Protein AF-A0A3S0TE93-F1 (afdb_monomer)

Foldseek 3Di:
DDPPDPDPPVDDDLLLVLLLVVLCVLDLLAHQLQVLQVQVVVVVDNGHSVNSVCSSVVVDGADPVRSQSSQVVSVHGSCNSSDDDDPVNVVVVVVLVVLLVVLVVVLVVLLVVQVVLVVVLLVLVLVLVVLVVVCVVPVDPVSVVVSVVSVVVSVVSVVVVVVSVVSSQVSLCSNPVDHPQKDWDFDARPNPRDTDTDIDRPDPVNNRVSHPPPPPDPPDDDDDDDDDDDDD

Radius of gyration: 29.72 Å; Cα contacts (8 Å, |Δi|>4): 175; chains: 1; bounding box: 66×74×99 Å

Mean predicted aligned error: 15.29 Å

Solvent-accessible surface area (backbone atoms only — not comparable to full-atom values): 13742 Å² total; per-residue (Å²): 139,79,86,76,74,83,74,77,79,84,63,76,56,72,40,54,58,28,27,32,53,42,48,48,54,50,35,63,32,69,46,53,55,57,54,50,16,51,58,38,38,77,71,74,38,96,44,43,40,68,53,47,52,33,35,60,69,65,78,36,87,76,51,73,71,55,45,44,52,52,20,51,77,62,73,50,48,52,67,71,30,29,42,86,73,51,73,65,56,55,50,48,55,47,52,51,50,53,51,27,50,54,36,46,53,50,47,52,53,49,49,55,52,49,54,52,51,52,50,53,50,51,53,50,52,55,52,46,57,54,48,52,62,50,38,79,76,61,77,47,71,68,61,53,52,54,46,54,53,50,54,53,51,52,51,54,50,53,57,51,48,56,54,50,54,55,52,48,45,52,35,43,24,64,54,68,73,39,87,73,61,58,40,80,40,82,44,66,42,88,87,80,66,50,75,45,84,42,80,40,70,81,68,69,83,75,77,63,76,34,52,75,77,84,73,77,80,85,86,83,85,92,75,89,86,84,91,81,87,85,93,134

pLDDT: mean 75.67, std 19.94, range [28.41, 97.06]

Sequence (232 aa):
MDVEDAESNDYPPPWEDNFLRRMVELRSAKMSQTELARQLQERGLPFHQQTVQRIESGQRPVRLNEAFTIAEVLGSNLGDMARTITASERALDRAVGDLQHTSGQMAEQGLRWKRAWDGDRRHLRSAIARADNQLEDRHDVGLARDLDQAHKLIKAADELDGLLVSVYQKLAKIVTGQDNSLKSITEYDRETGEAFQSTAVPWTGHSIREYPHLIELTDHKHSDDGAANSDK

Structure (mmCIF, N/CA/C/O backbone):
data_AF-A0A3S0TE93-F1
#
_entry.id   AF-A0A3S0TE93-F1
#
loop_
_atom_site.group_PDB
_atom_site.id
_atom_site.type_symbol
_atom_site.label_atom_id
_atom_site.label_alt_id
_atom_site.label_comp_id
_atom_site.label_asym_id
_atom_site.label_entity_id
_atom_site.label_seq_id
_atom_site.pdbx_PDB_ins_code
_atom_site.Cartn_x
_atom_site.Cartn_y
_atom_site.Cartn_z
_atom_site.occupancy
_atom_site.B_iso_or_equiv
_atom_site.auth_seq_id
_atom_site.auth_comp_id
_atom_site.auth_asym_id
_atom_site.auth_atom_id
_atom_site.pdbx_PDB_model_num
ATOM 1 N N . MET A 1 1 ? -38.997 -13.738 56.922 1.00 39.50 1 MET A N 1
ATOM 2 C CA . MET A 1 1 ? -38.741 -12.465 56.204 1.00 39.50 1 MET A CA 1
ATOM 3 C C . MET A 1 1 ? -37.285 -12.566 55.846 1.00 39.50 1 MET A C 1
ATOM 5 O O . MET A 1 1 ? -36.426 -12.102 56.581 1.00 39.50 1 MET A O 1
ATOM 9 N N . ASP A 1 2 ? -37.055 -13.369 54.820 1.00 40.00 2 ASP A N 1
ATOM 10 C CA . ASP A 1 2 ? -35.760 -13.928 54.482 1.00 40.00 2 ASP A CA 1
ATOM 11 C C . ASP A 1 2 ? -35.284 -13.137 53.280 1.00 40.00 2 ASP A C 1
ATOM 13 O O . ASP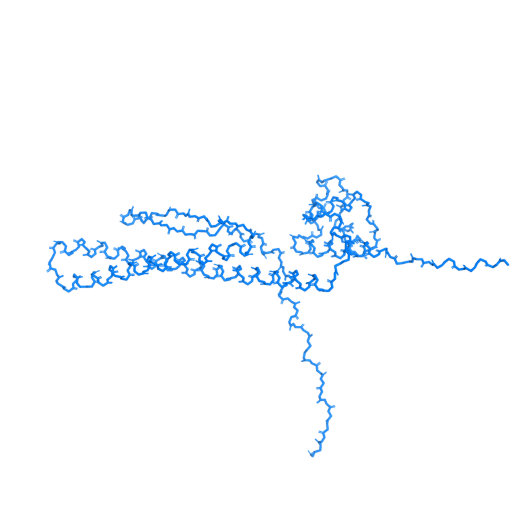 A 1 2 ? -35.899 -13.153 52.215 1.00 40.00 2 ASP A O 1
ATOM 17 N N . VAL A 1 3 ? -34.277 -12.307 53.526 1.00 45.19 3 VAL A N 1
ATOM 18 C CA . VAL A 1 3 ? -33.606 -11.539 52.487 1.00 45.19 3 VAL A CA 1
ATOM 19 C C . VAL A 1 3 ? -32.616 -12.511 51.857 1.00 45.19 3 VAL A C 1
ATOM 21 O O . VAL A 1 3 ? -31.491 -12.640 52.331 1.00 45.19 3 VAL A O 1
ATOM 24 N N . GLU A 1 4 ? -33.098 -13.271 50.874 1.00 47.81 4 GLU A N 1
ATOM 25 C CA . GLU A 1 4 ? -32.278 -14.118 50.009 1.00 47.81 4 GLU A CA 1
ATOM 26 C C . GLU A 1 4 ? -31.274 -13.241 49.249 1.00 47.81 4 GLU A C 1
ATOM 28 O O . GLU A 1 4 ? -31.644 -12.335 48.502 1.00 47.81 4 GLU A O 1
ATOM 33 N N . ASP A 1 5 ? -29.999 -13.497 49.534 1.00 44.38 5 ASP A N 1
ATOM 34 C CA . ASP A 1 5 ? -28.878 -13.534 48.600 1.00 44.38 5 ASP A CA 1
ATOM 35 C C . ASP A 1 5 ? -28.850 -12.440 47.523 1.00 44.38 5 ASP A C 1
ATOM 37 O O . ASP A 1 5 ? -29.246 -12.621 46.372 1.00 44.38 5 ASP A O 1
ATOM 41 N N . ALA A 1 6 ? -28.261 -11.299 47.890 1.00 46.97 6 ALA A N 1
ATOM 42 C CA . ALA A 1 6 ? -27.678 -10.386 46.919 1.00 46.97 6 ALA A CA 1
ATOM 43 C C . ALA A 1 6 ? -26.519 -11.108 46.213 1.00 46.97 6 ALA A C 1
ATOM 45 O O . ALA A 1 6 ? -25.396 -11.137 46.721 1.00 46.97 6 ALA A O 1
ATOM 46 N N . GLU A 1 7 ? -26.811 -11.713 45.0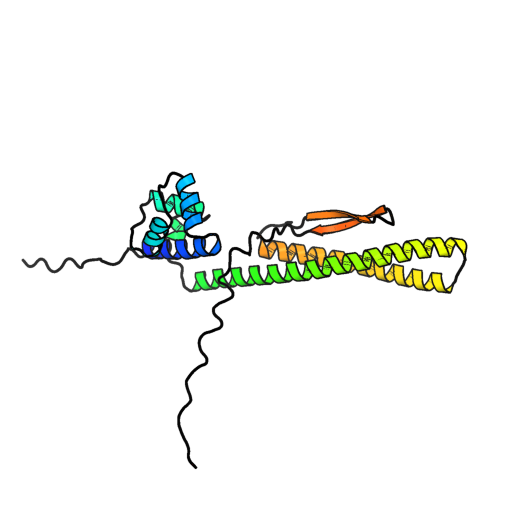60 1.00 45.44 7 GLU A N 1
ATOM 47 C CA . GLU A 1 7 ? -25.815 -12.234 44.128 1.00 45.44 7 GLU A CA 1
ATOM 48 C C . GLU A 1 7 ? -24.711 -11.186 43.937 1.00 45.44 7 GLU A C 1
ATOM 50 O O . GLU A 1 7 ? -24.945 -10.069 43.461 1.00 45.44 7 GLU A O 1
ATOM 55 N N . SER A 1 8 ? -23.490 -11.531 44.349 1.00 47.12 8 SER A N 1
ATOM 56 C CA . SER A 1 8 ? -22.307 -10.733 44.068 1.00 47.12 8 SER A CA 1
ATOM 57 C C . SER A 1 8 ? -22.120 -10.694 42.554 1.00 47.12 8 SER A C 1
ATOM 59 O O . SER A 1 8 ? -21.642 -11.658 41.953 1.00 47.12 8 SER A O 1
ATOM 61 N N . ASN A 1 9 ? -22.513 -9.585 41.929 1.00 47.81 9 ASN A N 1
ATOM 62 C CA . ASN A 1 9 ? -22.224 -9.298 40.530 1.00 47.81 9 ASN A CA 1
ATOM 63 C C . ASN A 1 9 ? -20.725 -8.973 40.382 1.00 47.81 9 ASN A C 1
ATOM 65 O O . ASN A 1 9 ? -20.341 -7.825 40.181 1.00 47.81 9 ASN A O 1
ATOM 69 N N . ASP A 1 10 ? -19.891 -9.998 40.562 1.00 57.72 10 ASP A N 1
ATOM 70 C CA . ASP A 1 10 ? -18.422 -9.952 40.541 1.00 57.72 10 ASP A CA 1
ATOM 71 C C . ASP A 1 10 ? -17.866 -9.996 39.101 1.00 57.72 10 ASP A C 1
ATOM 73 O O . ASP A 1 10 ? -16.663 -10.111 38.881 1.00 57.72 10 ASP A O 1
ATOM 77 N N . TYR A 1 11 ? -18.752 -9.907 38.101 1.00 57.97 11 TYR A N 1
ATOM 78 C CA . TYR A 1 11 ? -18.382 -9.791 36.697 1.00 57.97 11 TYR A CA 1
ATOM 79 C C . TYR A 1 11 ? -18.407 -8.320 36.268 1.00 57.97 11 TYR A C 1
ATOM 81 O O . TYR A 1 11 ? -19.432 -7.648 36.454 1.00 57.97 11 TYR A O 1
ATOM 89 N N . PRO A 1 12 ? -17.314 -7.804 35.675 1.00 62.81 12 PRO A N 1
ATOM 90 C CA . PRO A 1 12 ? -17.330 -6.480 35.078 1.00 62.81 12 PRO A CA 1
ATOM 91 C C . PRO A 1 12 ? -18.455 -6.411 34.033 1.00 62.81 12 PRO A C 1
ATOM 93 O O . PRO A 1 12 ? -18.748 -7.400 33.352 1.00 62.81 12 PRO A O 1
ATOM 96 N N . PRO A 1 13 ? -19.136 -5.262 33.903 1.00 74.81 13 PRO A N 1
ATOM 97 C CA . PRO A 1 13 ? -20.177 -5.099 32.904 1.00 74.81 13 PRO A CA 1
ATOM 98 C C . PRO A 1 13 ? -19.655 -5.472 31.505 1.00 74.81 13 PRO A C 1
ATOM 100 O O . PRO A 1 13 ? -18.521 -5.119 31.179 1.00 74.81 13 PRO A O 1
ATOM 103 N N . PRO A 1 14 ? -20.473 -6.068 30.616 1.00 78.12 14 PRO A N 1
ATOM 104 C CA . PRO A 1 14 ? -20.017 -6.491 29.286 1.00 78.12 14 PRO A CA 1
ATOM 105 C C . PRO A 1 14 ? -19.336 -5.387 28.460 1.00 78.12 14 PRO A C 1
ATOM 107 O O . PRO A 1 14 ? -18.495 -5.668 27.609 1.00 78.12 14 PRO A O 1
ATOM 110 N N . TRP A 1 15 ? -19.688 -4.122 28.706 1.00 85.31 15 TRP A N 1
ATOM 111 C CA . TRP A 1 15 ? -19.078 -2.971 28.044 1.00 85.31 15 TRP A CA 1
ATOM 112 C C . TRP A 1 15 ? -17.634 -2.707 28.493 1.00 85.31 15 TRP A C 1
ATOM 114 O O . TRP A 1 15 ? -16.838 -2.227 27.687 1.00 85.31 15 TRP A O 1
ATOM 124 N N . GLU A 1 16 ? -17.284 -3.023 29.742 1.00 88.31 16 GLU A N 1
ATOM 125 C CA . GLU A 1 16 ? -15.932 -2.849 30.277 1.00 88.31 16 GLU A CA 1
ATOM 126 C C . GLU A 1 16 ? -15.000 -3.904 29.675 1.00 88.31 16 GLU A C 1
ATOM 128 O O . GLU A 1 16 ? -13.962 -3.552 29.123 1.00 88.31 16 GLU A O 1
ATOM 133 N N . ASP A 1 17 ? -15.431 -5.165 29.615 1.00 86.69 17 ASP A N 1
ATOM 134 C CA . ASP A 1 17 ? -14.687 -6.233 28.932 1.00 86.69 17 ASP A CA 1
ATOM 135 C C . ASP A 1 17 ? -14.467 -5.938 27.443 1.00 86.69 17 ASP A C 1
ATOM 137 O O . ASP A 1 17 ? -13.374 -6.145 26.904 1.00 86.69 17 ASP A O 1
ATOM 141 N N . ASN A 1 18 ? -15.495 -5.427 26.759 1.00 88.88 18 ASN A N 1
ATOM 142 C CA . ASN A 1 18 ? -15.368 -4.996 25.368 1.00 88.88 18 ASN A CA 1
ATOM 143 C C . ASN A 1 18 ? -14.341 -3.869 25.229 1.00 88.88 18 ASN A C 1
ATOM 145 O O . ASN A 1 18 ? -13.480 -3.940 24.347 1.00 88.88 18 ASN A O 1
ATOM 149 N N . PHE A 1 19 ? -14.407 -2.875 26.119 1.00 93.62 19 PHE A N 1
ATOM 150 C CA . PHE A 1 19 ? -13.492 -1.742 26.129 1.00 93.62 19 PHE A CA 1
ATOM 151 C C . PHE A 1 19 ? -12.049 -2.196 26.333 1.00 93.62 19 PHE A C 1
ATOM 153 O O . PHE A 1 19 ? -11.181 -1.815 25.550 1.00 93.62 19 PHE A O 1
ATOM 160 N N . LEU A 1 20 ? -11.789 -3.043 27.332 1.00 93.50 20 LEU A N 1
ATOM 161 C CA . LEU A 1 20 ? -10.453 -3.562 27.627 1.00 93.50 20 LEU A CA 1
ATOM 162 C C . LEU A 1 20 ? -9.904 -4.393 26.467 1.00 93.50 20 LEU A C 1
ATOM 164 O O . LEU A 1 20 ? -8.769 -4.186 26.037 1.00 93.50 20 LEU A O 1
ATOM 168 N N . ARG A 1 21 ? -10.727 -5.272 25.886 1.00 89.50 21 ARG A N 1
ATOM 169 C CA . ARG A 1 21 ? -10.336 -6.051 24.707 1.00 89.50 21 ARG A CA 1
ATOM 170 C C . ARG A 1 21 ? -9.988 -5.141 23.527 1.00 89.50 21 ARG A C 1
ATOM 172 O O . ARG A 1 21 ? -8.928 -5.308 22.929 1.00 89.50 21 ARG A O 1
ATOM 179 N N . ARG A 1 22 ? -10.829 -4.146 23.219 1.00 89.00 22 ARG A N 1
ATOM 180 C CA . ARG A 1 22 ? -10.561 -3.178 22.141 1.00 89.00 22 ARG A CA 1
ATOM 181 C C . ARG A 1 22 ? -9.345 -2.305 22.430 1.00 89.00 22 ARG A C 1
ATOM 183 O O . ARG A 1 22 ? -8.599 -1.997 21.506 1.00 89.00 22 ARG A O 1
ATOM 190 N N . MET A 1 23 ? -9.115 -1.938 23.686 1.00 94.25 23 MET A N 1
ATOM 191 C CA . MET A 1 23 ? -7.918 -1.218 24.110 1.00 94.25 23 MET A CA 1
ATOM 192 C C . MET A 1 23 ? -6.660 -2.032 23.797 1.00 94.25 23 MET A C 1
ATOM 194 O O . MET A 1 23 ? -5.750 -1.500 23.165 1.00 94.25 23 MET A O 1
ATOM 198 N N . VAL A 1 24 ? -6.633 -3.321 24.155 1.00 92.12 24 VAL A N 1
ATOM 199 C CA . VAL A 1 24 ? -5.507 -4.220 23.858 1.00 92.12 24 VAL A CA 1
ATOM 200 C C . VAL A 1 24 ? -5.318 -4.394 22.353 1.00 92.12 24 VAL A C 1
ATOM 202 O O . VAL A 1 24 ? -4.195 -4.265 21.868 1.00 92.12 24 VAL A O 1
ATOM 205 N N . GLU A 1 25 ? -6.390 -4.654 21.603 1.00 84.38 25 GLU A N 1
ATOM 206 C CA . GLU A 1 25 ? -6.346 -4.822 20.144 1.00 84.38 25 GLU A CA 1
ATOM 207 C C . GLU A 1 25 ? -5.781 -3.571 19.449 1.00 84.38 25 GLU A C 1
ATOM 209 O O . GLU A 1 25 ? -4.772 -3.647 18.747 1.00 84.38 25 GLU A O 1
ATOM 214 N N . LEU A 1 26 ? -6.376 -2.400 19.695 1.00 85.88 26 LEU A N 1
ATOM 215 C CA . LEU A 1 26 ? -5.97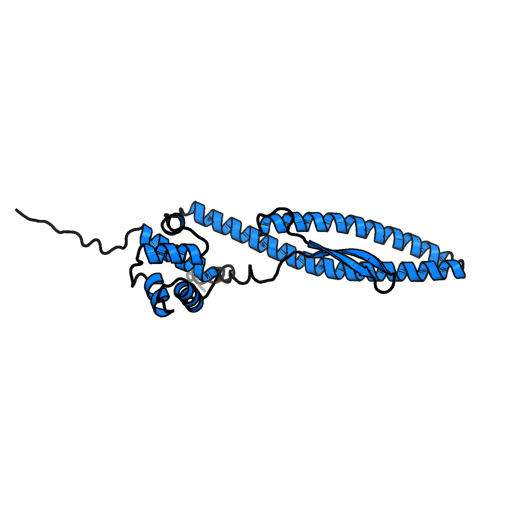0 -1.148 19.054 1.00 85.88 26 LEU A CA 1
ATOM 216 C C . LEU A 1 26 ? -4.577 -0.696 19.495 1.00 85.88 26 LEU A C 1
ATOM 218 O O . LEU A 1 26 ? -3.806 -0.190 18.676 1.00 85.88 26 LEU A O 1
ATOM 222 N N . ARG A 1 27 ? -4.235 -0.878 20.777 1.00 93.81 27 ARG A N 1
ATOM 223 C CA . ARG A 1 27 ? -2.899 -0.550 21.272 1.00 93.81 27 ARG A CA 1
ATOM 224 C C . ARG A 1 27 ? -1.862 -1.489 20.673 1.00 93.81 27 ARG A C 1
ATOM 226 O O . ARG A 1 27 ? -0.869 -1.001 20.162 1.00 93.81 27 ARG A O 1
ATOM 233 N N . SER A 1 28 ? -2.048 -2.806 20.750 1.00 84.94 28 SER A N 1
ATOM 234 C CA . SER A 1 28 ? -1.041 -3.783 20.300 1.00 84.94 28 SER A CA 1
ATOM 235 C C . SER A 1 28 ? -0.744 -3.721 18.806 1.00 84.94 28 SER A C 1
ATOM 237 O O . SER A 1 28 ? 0.362 -4.078 18.407 1.00 84.94 28 SER A O 1
ATOM 239 N N . ALA A 1 29 ? -1.684 -3.218 18.006 1.00 71.69 29 ALA A N 1
ATOM 240 C CA . ALA A 1 29 ? -1.402 -2.770 16.654 1.00 71.69 29 ALA A CA 1
ATOM 241 C C . ALA A 1 29 ? -0.401 -1.595 16.665 1.00 71.69 29 ALA A C 1
ATOM 243 O O . ALA A 1 29 ? 0.729 -1.711 16.205 1.00 71.69 29 ALA A O 1
ATOM 244 N N . LYS A 1 30 ? -0.772 -0.468 17.273 1.00 76.44 30 LYS A N 1
ATOM 245 C CA . LYS A 1 30 ? -0.078 0.810 17.055 1.00 76.44 30 LYS A CA 1
ATOM 246 C C . LYS A 1 30 ? 1.183 1.019 17.896 1.00 76.44 30 LYS A C 1
ATOM 248 O O . LYS A 1 30 ? 2.125 1.663 17.457 1.00 76.44 30 LYS A O 1
ATOM 253 N N . MET A 1 31 ? 1.202 0.558 19.146 1.00 87.19 31 MET A N 1
ATOM 254 C CA . MET A 1 31 ? 2.217 0.979 20.116 1.00 87.19 31 MET A CA 1
ATOM 255 C C . MET A 1 31 ? 2.396 0.032 21.313 1.00 87.19 31 MET A C 1
ATOM 257 O O . MET A 1 31 ? 1.556 -0.806 21.648 1.00 87.19 31 MET A O 1
ATOM 261 N N . SER A 1 32 ? 3.513 0.191 22.025 1.00 92.88 32 SER A N 1
ATOM 262 C CA . SER A 1 32 ? 3.747 -0.507 23.295 1.00 92.88 32 SER A CA 1
ATOM 263 C C . SER A 1 32 ? 2.906 0.089 24.436 1.00 92.88 32 SER A C 1
ATOM 265 O O . SER A 1 32 ? 2.418 1.215 24.350 1.00 92.88 32 SER A O 1
ATOM 267 N N . GLN A 1 33 ? 2.762 -0.642 25.548 1.00 93.12 33 GLN A N 1
ATOM 268 C CA . GLN A 1 33 ? 2.120 -0.114 26.764 1.00 93.12 33 GLN A CA 1
ATOM 269 C C . GLN A 1 33 ? 2.850 1.116 27.323 1.00 93.12 33 GLN A C 1
ATOM 271 O O . GLN A 1 33 ? 2.210 2.043 27.814 1.00 93.12 33 GLN A O 1
ATOM 276 N N . THR A 1 34 ? 4.183 1.137 27.237 1.00 95.00 34 THR A N 1
ATOM 277 C CA . THR A 1 34 ? 5.010 2.265 27.687 1.00 95.00 34 THR A CA 1
ATOM 278 C C . THR A 1 34 ? 4.755 3.507 26.845 1.00 95.00 34 THR A C 1
ATOM 280 O O . THR A 1 34 ? 4.634 4.602 27.387 1.00 95.00 34 THR A O 1
ATOM 283 N N . GLU A 1 35 ? 4.621 3.334 25.532 1.00 92.69 35 GLU A N 1
ATOM 284 C CA . GLU A 1 35 ? 4.343 4.433 24.612 1.00 92.69 35 GLU A CA 1
ATOM 285 C C . GLU A 1 35 ? 2.920 4.977 24.790 1.00 92.69 35 GLU A C 1
ATOM 287 O O . GLU A 1 35 ? 2.736 6.191 24.864 1.00 92.69 35 GLU A O 1
ATOM 292 N N . LEU A 1 36 ? 1.926 4.101 24.989 1.00 95.31 36 LEU A N 1
ATOM 293 C CA . LEU A 1 36 ? 0.573 4.536 25.342 1.00 95.31 36 LEU A CA 1
ATOM 294 C C . LEU A 1 36 ? 0.571 5.328 26.658 1.00 95.31 36 LEU A C 1
ATOM 296 O O . LEU A 1 36 ? -0.017 6.403 26.728 1.00 95.31 36 LEU A O 1
ATOM 300 N N . ALA A 1 37 ? 1.262 4.837 27.691 1.00 97.06 37 ALA A N 1
ATOM 301 C CA . ALA A 1 37 ? 1.380 5.549 28.961 1.00 97.06 37 ALA A CA 1
ATOM 302 C C . ALA A 1 37 ? 2.000 6.945 28.777 1.00 97.06 37 ALA A C 1
ATOM 304 O O . ALA A 1 37 ? 1.482 7.917 29.322 1.00 97.06 37 ALA A O 1
ATOM 305 N N . ARG A 1 38 ? 3.054 7.060 27.958 1.00 95.81 38 ARG A N 1
ATOM 306 C CA . ARG A 1 38 ? 3.701 8.335 27.614 1.00 95.81 38 ARG A CA 1
ATOM 307 C C . ARG A 1 38 ? 2.719 9.310 26.951 1.00 95.81 38 ARG A C 1
ATOM 309 O O . ARG A 1 38 ? 2.598 10.446 27.398 1.00 95.81 38 ARG A O 1
ATOM 316 N N . GLN A 1 39 ? 1.965 8.864 25.947 1.00 95.81 39 GLN A N 1
ATOM 317 C CA . GLN A 1 39 ? 0.979 9.706 25.253 1.00 95.81 39 GLN A CA 1
ATOM 318 C C . GLN A 1 39 ? -0.223 10.092 26.129 1.00 95.81 39 GLN A C 1
ATOM 320 O O . GLN A 1 39 ? -0.832 11.145 25.929 1.00 95.81 39 GLN A O 1
ATOM 325 N N . LEU A 1 40 ? -0.586 9.252 27.101 1.00 96.94 40 LEU A N 1
ATOM 326 C CA . LEU A 1 40 ? -1.624 9.564 28.085 1.00 96.94 40 LEU A CA 1
ATOM 327 C C . LEU A 1 40 ? -1.129 10.589 29.118 1.00 96.94 40 LEU A C 1
ATOM 329 O O . LEU A 1 40 ? -1.889 11.486 29.484 1.00 96.94 40 LEU A O 1
ATOM 333 N N . GLN A 1 41 ? 0.147 10.526 29.520 1.00 96.00 41 GLN A N 1
ATOM 334 C CA . GLN A 1 41 ? 0.782 11.556 30.356 1.00 96.00 41 GLN A CA 1
ATOM 335 C C . GLN A 1 41 ? 0.799 12.923 29.684 1.00 96.00 41 GLN A C 1
ATOM 337 O O . GLN A 1 41 ? 0.457 13.915 30.324 1.00 96.00 41 GLN A O 1
ATOM 342 N N . GLU A 1 42 ? 1.117 12.980 28.390 1.00 95.19 42 GLU A N 1
ATOM 343 C CA . GLU A 1 42 ? 1.064 14.224 27.608 1.00 95.19 42 GLU A CA 1
ATOM 344 C C . GLU A 1 42 ? -0.341 14.845 27.579 1.00 95.19 42 GLU A C 1
ATOM 346 O O . GLU A 1 42 ? -0.479 16.060 27.454 1.00 95.19 42 GLU A O 1
ATOM 351 N N . ARG A 1 43 ? -1.386 14.027 27.757 1.00 94.25 43 ARG A N 1
ATOM 352 C CA . ARG A 1 43 ? -2.789 14.458 27.864 1.00 94.25 43 ARG A CA 1
ATOM 353 C C . ARG A 1 43 ? -3.270 14.647 29.309 1.00 94.25 43 ARG A C 1
ATOM 355 O O . ARG A 1 43 ? -4.466 14.795 29.546 1.00 94.25 43 ARG A O 1
ATOM 362 N N . GLY A 1 44 ? -2.356 14.664 30.279 1.00 95.31 44 GLY A N 1
ATOM 363 C CA . GLY A 1 44 ? -2.651 14.966 31.681 1.00 95.31 44 GLY A CA 1
ATOM 364 C C . GLY A 1 44 ? -3.101 13.775 32.531 1.00 95.31 44 GLY A C 1
ATOM 365 O O . GLY A 1 44 ? -3.504 13.976 33.677 1.00 95.31 44 GLY A O 1
ATOM 366 N N . LEU A 1 45 ? -3.022 12.539 32.024 1.00 95.19 45 LEU A N 1
ATOM 367 C CA . LEU A 1 45 ? -3.286 11.338 32.819 1.00 95.19 45 LEU A CA 1
ATOM 368 C C . LEU A 1 45 ? -1.978 10.794 33.412 1.00 95.19 45 LEU A C 1
ATOM 370 O O . LEU A 1 45 ? -1.079 10.445 32.651 1.00 95.19 45 LEU A O 1
ATOM 374 N N . PRO A 1 46 ? -1.842 10.643 34.744 1.00 94.94 46 PRO A N 1
ATOM 375 C CA . PRO A 1 46 ? -0.605 10.191 35.392 1.00 94.94 46 PRO A CA 1
ATOM 376 C C . PRO A 1 46 ? -0.414 8.668 35.254 1.00 94.94 46 PRO A C 1
ATOM 378 O O . PRO A 1 46 ? -0.327 7.928 36.233 1.00 94.94 46 PRO A O 1
ATOM 381 N N . PHE A 1 47 ? -0.437 8.167 34.023 1.00 96.25 47 PHE A N 1
ATOM 382 C CA . PHE A 1 47 ? -0.354 6.748 33.717 1.00 96.25 47 PHE A CA 1
ATOM 383 C C . PHE A 1 47 ? 1.097 6.339 33.546 1.00 96.25 47 PHE A C 1
ATOM 385 O O . PHE A 1 47 ? 1.846 6.958 32.803 1.00 96.25 47 PHE A O 1
ATOM 392 N N . HIS A 1 48 ? 1.486 5.246 34.187 1.00 96.38 48 HIS A N 1
ATOM 393 C CA . HIS A 1 48 ? 2.733 4.553 33.891 1.00 96.38 48 HIS A CA 1
ATOM 394 C C . HIS A 1 48 ? 2.416 3.251 33.152 1.00 96.38 48 HIS A C 1
ATOM 396 O O . HIS A 1 48 ? 1.264 2.813 33.127 1.00 96.38 48 HIS A O 1
ATOM 402 N N . GLN A 1 49 ? 3.433 2.601 32.582 1.00 96.94 49 GLN A N 1
ATOM 403 C CA . GLN A 1 49 ? 3.270 1.313 31.898 1.00 96.94 49 GLN A CA 1
ATOM 404 C C . GLN A 1 49 ? 2.490 0.297 32.758 1.00 96.94 49 GLN A C 1
ATOM 406 O O . GLN A 1 49 ? 1.567 -0.345 32.266 1.00 96.94 49 GLN A O 1
ATOM 411 N N . GLN A 1 50 ? 2.794 0.206 34.059 1.00 97.00 50 GLN A N 1
ATOM 412 C CA . GLN A 1 50 ? 2.087 -0.681 34.993 1.00 97.00 50 GLN A CA 1
ATOM 413 C C . GLN A 1 50 ? 0.602 -0.321 35.160 1.00 97.00 50 GLN A C 1
ATOM 415 O O . GLN A 1 50 ? -0.228 -1.209 35.339 1.00 97.00 50 GLN A O 1
ATOM 420 N N . THR A 1 51 ? 0.240 0.964 35.083 1.00 97.06 51 THR A N 1
ATOM 421 C CA . THR A 1 51 ? -1.164 1.402 35.125 1.00 97.06 51 THR A CA 1
ATOM 422 C C . THR A 1 51 ? -1.915 0.894 33.901 1.00 97.06 51 THR A C 1
ATOM 424 O O . THR A 1 51 ? -2.997 0.332 34.048 1.00 97.06 51 THR A O 1
ATOM 427 N N . VAL A 1 52 ? -1.314 1.035 32.714 1.00 96.31 52 VAL A N 1
ATOM 428 C CA . VAL A 1 52 ? -1.869 0.515 31.455 1.00 96.31 52 VAL A CA 1
ATOM 429 C C . VAL A 1 52 ? -2.031 -1.001 31.533 1.00 96.31 52 VAL A C 1
ATOM 431 O O . VAL A 1 52 ? -3.111 -1.509 31.262 1.00 96.31 52 VAL A O 1
ATOM 434 N N . GLN A 1 53 ? -1.008 -1.723 31.992 1.00 95.38 53 GLN A N 1
ATOM 435 C CA . GLN A 1 53 ? -1.061 -3.178 32.148 1.00 95.38 53 GLN A CA 1
ATOM 436 C C . GLN A 1 53 ? -2.182 -3.635 33.099 1.00 95.38 53 GLN A C 1
ATOM 438 O O . GLN A 1 53 ? -2.895 -4.598 32.813 1.00 95.38 53 GLN A O 1
ATOM 443 N N . ARG A 1 54 ? -2.354 -2.955 34.240 1.00 95.31 54 ARG A N 1
ATOM 444 C CA . ARG A 1 54 ? -3.414 -3.275 35.210 1.00 95.31 54 ARG A CA 1
ATOM 445 C C . ARG A 1 54 ? -4.811 -2.976 34.680 1.00 95.31 54 ARG A C 1
ATOM 447 O O . ARG A 1 54 ? -5.740 -3.695 35.022 1.00 95.31 54 ARG A O 1
ATOM 454 N N . ILE A 1 55 ? -4.952 -1.937 33.863 1.00 95.88 55 ILE A N 1
ATOM 455 C CA . ILE A 1 55 ? -6.197 -1.667 33.145 1.00 95.88 55 ILE A CA 1
ATOM 456 C C . ILE A 1 55 ? -6.469 -2.793 32.146 1.00 95.88 55 ILE A C 1
ATOM 458 O O . ILE A 1 55 ? -7.510 -3.424 32.229 1.00 95.88 55 ILE A O 1
ATOM 462 N N . GLU A 1 56 ? -5.520 -3.101 31.257 1.00 94.31 56 GLU A N 1
ATOM 463 C CA . GLU A 1 56 ? -5.693 -4.109 30.196 1.00 94.31 56 GLU A CA 1
ATOM 464 C C . GLU A 1 56 ? -6.008 -5.513 30.726 1.00 94.31 56 GLU A C 1
ATOM 466 O O . GLU A 1 56 ? -6.661 -6.298 30.047 1.00 94.31 56 GLU A O 1
ATOM 471 N N . SER A 1 57 ? -5.558 -5.824 31.941 1.00 91.50 57 SER A N 1
ATOM 472 C CA . SER A 1 57 ? -5.845 -7.084 32.637 1.00 91.50 57 SER A CA 1
ATOM 473 C C . SER A 1 57 ? -7.124 -7.061 33.484 1.00 91.50 57 SER A C 1
ATOM 475 O O . SER A 1 57 ? -7.412 -8.046 34.157 1.00 91.50 57 SER A O 1
ATOM 477 N N . GLY A 1 58 ? -7.861 -5.947 33.515 1.00 91.44 58 GLY A N 1
ATOM 478 C CA . GLY A 1 58 ? -9.071 -5.777 34.328 1.00 91.44 58 GLY A CA 1
ATOM 479 C C . GLY A 1 58 ? -8.818 -5.614 35.832 1.00 91.44 58 GLY A C 1
ATOM 480 O O . GLY A 1 58 ? -9.752 -5.456 36.608 1.00 91.44 58 GLY A O 1
ATOM 481 N N . GLN A 1 59 ? -7.558 -5.587 36.276 1.00 90.56 59 GLN A N 1
ATOM 482 C CA . GLN A 1 59 ? -7.186 -5.419 37.689 1.00 90.56 59 GLN A CA 1
ATOM 483 C C . GLN A 1 59 ? -7.389 -3.992 38.217 1.00 90.56 59 GLN A C 1
ATOM 485 O O . GLN A 1 59 ? -7.211 -3.724 39.413 1.00 90.56 59 GLN A O 1
ATOM 490 N N . ARG A 1 60 ? -7.643 -3.034 37.326 1.00 93.00 60 ARG A N 1
ATOM 491 C CA . ARG A 1 60 ? -7.962 -1.651 37.669 1.00 93.00 60 ARG A CA 1
ATOM 492 C C . ARG A 1 60 ? -9.113 -1.179 36.779 1.00 93.00 60 ARG A C 1
ATOM 494 O O . ARG A 1 60 ? -8.898 -1.096 35.570 1.00 93.00 60 ARG A O 1
ATOM 501 N N . PRO A 1 61 ? -10.258 -0.778 37.359 1.00 91.69 61 PRO A N 1
ATOM 502 C CA . PRO A 1 61 ? -11.348 -0.214 36.578 1.00 91.69 61 PRO A CA 1
ATOM 503 C C . PRO A 1 61 ? -10.920 1.109 35.941 1.00 91.69 61 PRO A C 1
ATOM 505 O O . PRO A 1 61 ? -10.142 1.885 36.519 1.00 91.69 61 PRO A O 1
ATOM 508 N N . VAL A 1 62 ? -11.433 1.369 34.743 1.00 93.19 62 VAL A N 1
ATOM 509 C CA . VAL A 1 62 ? -11.160 2.602 33.998 1.00 93.19 62 VAL A CA 1
ATOM 510 C C . VAL A 1 62 ? -12.221 3.639 34.331 1.00 93.19 62 VAL A C 1
ATOM 512 O O . VAL A 1 62 ? -13.420 3.390 34.224 1.00 93.19 62 VAL A O 1
ATOM 515 N N . ARG A 1 63 ? -11.791 4.843 34.713 1.00 94.69 63 ARG A N 1
ATOM 516 C CA . ARG A 1 63 ? -12.728 5.956 34.915 1.00 94.69 63 ARG A CA 1
ATOM 517 C C . ARG A 1 63 ? -13.189 6.507 33.569 1.00 94.69 63 ARG A C 1
ATOM 519 O O . ARG A 1 63 ? -12.424 6.523 32.613 1.00 94.69 63 ARG A O 1
ATOM 526 N N . LEU A 1 64 ? -14.405 7.046 33.502 1.00 93.25 64 LEU A N 1
ATOM 527 C CA . LEU A 1 64 ? -14.991 7.536 32.247 1.00 93.25 64 LEU A CA 1
ATOM 528 C C . LEU A 1 64 ? -14.104 8.554 31.503 1.00 93.25 64 LEU A C 1
ATOM 530 O O . LEU A 1 64 ? -13.956 8.478 30.287 1.00 93.25 64 LEU A O 1
ATOM 534 N N . ASN A 1 65 ? -13.483 9.481 32.234 1.00 95.44 65 ASN A N 1
ATOM 535 C CA . ASN A 1 65 ? -12.552 10.454 31.662 1.00 95.44 65 ASN A CA 1
ATOM 536 C C . ASN A 1 65 ? -11.286 9.784 31.102 1.00 95.44 65 ASN A C 1
ATOM 538 O O . ASN A 1 65 ? -10.826 10.157 30.030 1.00 95.44 65 ASN A O 1
ATOM 542 N N . GLU A 1 66 ? -10.755 8.775 31.797 1.00 96.94 66 GLU A N 1
ATOM 543 C CA . GLU A 1 66 ? -9.611 7.986 31.331 1.00 96.94 66 GLU A CA 1
ATOM 544 C C . GLU A 1 66 ? -9.978 7.217 30.057 1.00 96.94 66 GLU A C 1
ATOM 546 O O . GLU A 1 66 ? -9.233 7.264 29.083 1.00 96.94 66 GLU A O 1
ATOM 551 N N . ALA A 1 67 ? -11.149 6.572 30.033 1.00 96.06 67 ALA A N 1
ATOM 552 C CA . ALA A 1 67 ? -11.636 5.811 28.885 1.00 96.06 67 ALA A CA 1
ATOM 553 C C . ALA A 1 67 ? -11.758 6.680 27.627 1.00 96.06 67 ALA A C 1
ATOM 555 O O . ALA A 1 67 ? -11.352 6.262 26.543 1.00 96.06 67 ALA A O 1
ATOM 556 N N . PHE A 1 68 ? -12.283 7.899 27.778 1.00 96.31 68 PHE A N 1
ATOM 557 C CA . PHE A 1 68 ? -12.433 8.845 26.676 1.00 96.31 68 PHE A CA 1
ATOM 558 C C . PHE A 1 68 ? -11.075 9.246 26.090 1.00 96.31 68 PHE A C 1
ATOM 560 O O . PHE A 1 68 ? -10.864 9.142 24.884 1.00 96.31 68 PHE A O 1
ATOM 567 N N . THR A 1 69 ? -10.122 9.626 26.944 1.00 96.56 69 THR A N 1
ATOM 568 C CA . THR A 1 69 ? -8.773 9.995 26.500 1.00 96.56 69 THR A CA 1
ATOM 569 C C . THR A 1 69 ? -8.043 8.811 25.869 1.00 96.56 69 THR A C 1
ATOM 571 O O . THR A 1 69 ? -7.407 8.980 24.833 1.00 96.56 69 THR A O 1
ATOM 574 N N . ILE A 1 70 ? -8.154 7.607 26.444 1.00 96.75 70 ILE A N 1
ATOM 575 C CA . ILE A 1 70 ? -7.592 6.377 25.864 1.00 96.75 70 ILE A CA 1
ATOM 576 C C . ILE A 1 70 ? -8.152 6.147 24.459 1.00 96.75 70 ILE A C 1
ATOM 578 O O . ILE A 1 70 ? -7.375 5.903 23.537 1.00 96.75 70 ILE A O 1
ATOM 582 N N . ALA A 1 71 ? -9.470 6.268 24.279 1.00 95.06 71 ALA A N 1
ATOM 583 C CA . ALA A 1 71 ? -10.102 6.109 22.976 1.00 95.06 71 ALA A CA 1
ATOM 584 C C . ALA A 1 71 ? -9.548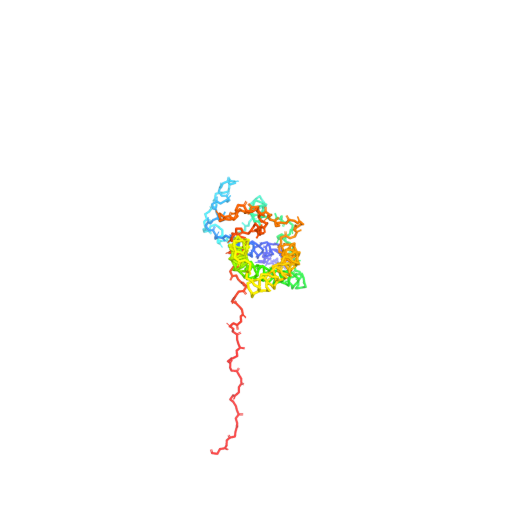 7.104 21.948 1.00 95.06 71 ALA A C 1
ATOM 586 O O . ALA A 1 71 ? -9.159 6.691 20.857 1.00 95.06 71 ALA A O 1
ATOM 587 N N . GLU A 1 72 ? -9.416 8.381 22.314 1.00 92.81 72 GLU A N 1
ATOM 588 C CA . GLU A 1 72 ? -8.839 9.405 21.437 1.00 92.81 72 GLU A CA 1
ATOM 589 C C . GLU A 1 72 ? -7.382 9.115 21.062 1.00 92.81 72 GLU A C 1
ATOM 591 O O . GLU A 1 72 ? -7.015 9.226 19.892 1.00 92.81 72 GLU A O 1
ATOM 596 N N . VAL A 1 73 ? -6.541 8.716 22.027 1.00 93.88 73 VAL A N 1
ATOM 597 C CA . VAL A 1 73 ? -5.133 8.358 21.762 1.00 93.88 73 VAL A CA 1
ATOM 598 C C . VAL A 1 73 ? -5.048 7.190 20.786 1.00 93.88 73 VAL A C 1
ATOM 600 O O . VAL A 1 73 ? -4.218 7.185 19.879 1.00 93.88 73 VAL A O 1
ATOM 603 N N . LEU A 1 74 ? -5.938 6.212 20.945 1.00 90.75 74 LEU A N 1
ATOM 604 C CA . LEU A 1 74 ? -6.015 5.040 20.084 1.00 90.75 74 LEU A CA 1
ATOM 605 C C . LEU A 1 74 ? -6.744 5.314 18.758 1.00 90.75 74 LEU A C 1
ATOM 607 O O . LEU A 1 74 ? -6.842 4.406 17.931 1.00 90.75 74 LEU A O 1
ATOM 611 N N . GLY A 1 75 ? -7.203 6.545 18.509 1.00 85.44 75 GLY A N 1
ATOM 612 C CA . GLY A 1 75 ? -7.896 6.939 17.281 1.00 85.44 75 GLY A CA 1
ATOM 613 C C . GLY A 1 75 ? -9.266 6.278 17.115 1.00 85.44 75 GLY A C 1
ATOM 614 O O . GLY A 1 75 ? -9.635 5.917 16.002 1.00 85.44 75 GLY A O 1
ATOM 615 N N . SER A 1 76 ? -9.981 6.070 18.220 1.00 92.19 76 SER A N 1
ATOM 616 C CA . SER A 1 76 ? -11.331 5.504 18.288 1.00 92.19 76 SER A CA 1
ATOM 617 C C . SER A 1 76 ? -12.247 6.421 19.115 1.00 92.19 76 SER A C 1
ATOM 619 O O . SER A 1 76 ? -11.849 7.507 19.534 1.00 92.19 76 SER A O 1
ATOM 621 N N . ASN A 1 77 ? -13.485 6.000 19.365 1.00 92.88 77 ASN A N 1
ATOM 622 C CA . ASN A 1 77 ? -14.380 6.642 20.325 1.00 92.88 77 ASN A CA 1
ATOM 623 C C . ASN A 1 77 ? -14.855 5.637 21.384 1.00 92.88 77 ASN A C 1
ATOM 625 O O . ASN A 1 77 ? -14.828 4.423 21.181 1.00 92.88 77 ASN A O 1
ATOM 629 N N . LEU A 1 78 ? -15.301 6.160 22.528 1.00 91.88 78 LEU A N 1
ATOM 630 C CA . LEU A 1 78 ? -15.722 5.343 23.666 1.00 91.88 78 LEU A CA 1
ATOM 631 C C . LEU A 1 78 ? -16.856 4.368 23.313 1.00 91.88 78 LEU A C 1
ATOM 633 O O . LEU A 1 78 ? -16.842 3.231 23.775 1.00 91.88 78 LEU A O 1
ATOM 637 N N . GLY A 1 79 ? -17.819 4.800 22.493 1.00 88.56 79 GLY A N 1
ATOM 638 C CA . GLY A 1 79 ? -18.953 3.971 22.085 1.00 88.56 79 GLY A CA 1
ATOM 639 C C . GLY A 1 79 ? -18.507 2.739 21.305 1.00 88.56 79 GLY A C 1
ATOM 640 O O . GLY A 1 79 ? -18.930 1.630 21.619 1.00 88.56 79 GLY A O 1
ATOM 641 N N . ASP A 1 80 ? -17.593 2.915 20.353 1.00 86.00 80 ASP A N 1
ATOM 642 C CA . ASP A 1 80 ? -17.038 1.815 19.562 1.00 86.00 80 ASP A CA 1
ATOM 643 C C . ASP A 1 80 ? -16.166 0.871 20.390 1.00 86.00 80 ASP A C 1
ATOM 645 O O . ASP A 1 80 ? -16.189 -0.340 20.166 1.00 86.00 80 ASP A O 1
ATOM 649 N N . MET A 1 81 ? -15.429 1.396 21.374 1.00 90.44 81 MET A N 1
ATOM 650 C CA . MET A 1 81 ? -14.649 0.557 22.286 1.00 90.44 81 MET A CA 1
ATOM 651 C C . MET A 1 81 ? -15.543 -0.261 23.226 1.00 90.44 81 MET A C 1
ATOM 653 O O . MET A 1 81 ? -15.256 -1.426 23.471 1.00 90.44 81 MET A O 1
ATOM 657 N N . ALA A 1 82 ? -16.637 0.321 23.721 1.00 90.69 82 ALA A N 1
ATOM 658 C CA . ALA A 1 82 ? -17.566 -0.324 24.650 1.00 90.69 82 ALA A CA 1
ATOM 659 C C . ALA A 1 82 ? -18.565 -1.286 23.969 1.00 90.69 82 ALA A C 1
ATOM 661 O O . ALA A 1 82 ? -19.185 -2.126 24.634 1.00 90.69 82 ALA A O 1
ATOM 662 N N . ARG A 1 83 ? -18.752 -1.173 22.647 1.00 86.44 83 ARG A N 1
ATOM 663 C CA . ARG A 1 83 ? -19.736 -1.956 21.890 1.00 86.44 83 ARG A CA 1
ATOM 664 C C . ARG A 1 83 ? -19.367 -3.438 21.837 1.00 86.44 83 ARG A C 1
ATOM 666 O O . ARG A 1 83 ? -18.225 -3.815 21.582 1.00 86.44 83 ARG A O 1
ATOM 673 N N . THR A 1 84 ? -20.376 -4.295 21.980 1.00 79.75 84 THR A N 1
ATOM 674 C CA . THR A 1 84 ? -20.236 -5.722 21.679 1.00 79.75 84 THR A CA 1
ATOM 675 C C . THR A 1 84 ? -20.112 -5.901 20.176 1.00 79.75 84 THR A C 1
ATOM 677 O O . THR A 1 84 ? -21.054 -5.622 19.438 1.00 79.75 84 THR A O 1
ATOM 680 N N . ILE A 1 85 ? -18.959 -6.386 19.725 1.00 72.00 85 ILE A N 1
ATOM 681 C CA . ILE A 1 85 ? -18.748 -6.729 18.320 1.00 72.00 85 ILE A CA 1
ATOM 682 C C . ILE A 1 85 ? -19.148 -8.179 18.108 1.00 72.00 85 ILE A C 1
ATOM 684 O O . ILE A 1 85 ? -18.657 -9.101 18.770 1.00 72.00 85 ILE A O 1
ATOM 688 N N . THR A 1 86 ? -20.049 -8.381 17.162 1.00 78.50 86 THR A N 1
ATOM 689 C CA . THR A 1 86 ? -20.492 -9.703 16.739 1.00 78.50 86 THR A CA 1
ATOM 690 C C . THR A 1 86 ? -19.332 -10.497 16.130 1.00 78.50 86 THR A C 1
ATOM 692 O O . THR A 1 86 ? -18.317 -9.955 15.683 1.00 78.50 86 THR A O 1
ATOM 695 N N . ALA A 1 87 ? -19.456 -11.826 16.098 1.00 73.44 87 ALA A N 1
ATOM 696 C CA . ALA A 1 87 ? -18.480 -12.665 15.402 1.00 73.44 87 ALA A CA 1
ATOM 697 C C . ALA A 1 87 ? -18.371 -12.293 13.909 1.00 73.44 87 ALA A C 1
ATOM 699 O O . ALA A 1 87 ? -17.269 -12.283 13.361 1.00 73.44 87 ALA A O 1
ATOM 700 N N . SER A 1 88 ? -19.496 -11.924 13.288 1.00 72.62 88 SER A N 1
ATOM 701 C CA . SER A 1 88 ? -19.575 -11.501 11.887 1.00 72.62 88 SER A CA 1
ATOM 702 C C . SER A 1 88 ? -18.829 -10.193 11.624 1.00 72.62 88 SER A C 1
ATOM 704 O O . SER A 1 88 ? -18.053 -10.125 10.678 1.00 72.62 88 SER A O 1
ATOM 706 N N . GLU A 1 89 ? -18.991 -9.179 12.477 1.00 72.62 89 GLU A N 1
ATOM 707 C CA . GLU A 1 89 ? -18.237 -7.922 12.356 1.00 72.62 89 GLU A CA 1
ATOM 708 C C . GLU A 1 89 ? -16.727 -8.155 12.522 1.00 72.62 89 GLU A C 1
ATOM 710 O O . GLU A 1 89 ? -15.943 -7.655 11.725 1.00 72.62 89 GLU A O 1
ATOM 715 N N . ARG A 1 90 ? -16.297 -9.000 13.471 1.00 71.62 90 ARG A N 1
ATOM 716 C CA . ARG A 1 90 ? -14.872 -9.368 13.610 1.00 71.62 90 ARG A CA 1
ATOM 717 C C . ARG A 1 90 ? -14.322 -10.131 12.409 1.00 71.62 90 ARG A C 1
ATOM 719 O O . ARG A 1 90 ? -13.126 -10.064 12.135 1.00 71.62 90 ARG A O 1
ATOM 726 N N . ALA A 1 91 ? -15.148 -10.949 11.761 1.00 72.69 91 ALA A N 1
ATOM 727 C CA . ALA A 1 91 ? -14.756 -11.645 10.542 1.00 72.69 91 ALA A CA 1
ATOM 728 C C . ALA A 1 91 ? -14.611 -10.659 9.376 1.00 72.69 91 ALA A C 1
ATOM 730 O O . ALA A 1 91 ? -13.652 -10.767 8.618 1.00 72.69 91 ALA A O 1
ATOM 731 N N . LEU A 1 92 ? -15.510 -9.674 9.281 1.00 74.19 92 LEU A N 1
ATOM 732 C CA . LEU A 1 92 ? -15.434 -8.608 8.287 1.00 74.19 92 LEU A CA 1
ATOM 733 C C . LEU A 1 92 ? -14.197 -7.725 8.491 1.00 74.19 92 LEU A C 1
ATOM 735 O O . LEU A 1 92 ? -13.452 -7.531 7.537 1.00 74.19 92 LEU A O 1
ATOM 739 N N . ASP A 1 93 ? -13.939 -7.259 9.717 1.00 72.69 93 ASP A N 1
ATOM 740 C CA . ASP A 1 93 ? -12.756 -6.446 10.048 1.00 72.69 93 ASP A CA 1
ATOM 741 C C . ASP A 1 93 ? -11.459 -7.169 9.653 1.00 72.69 93 ASP A C 1
ATOM 743 O O . ASP A 1 93 ? -10.582 -6.582 9.020 1.00 72.69 93 ASP A O 1
ATOM 747 N N . ARG A 1 94 ? -11.356 -8.469 9.967 1.00 72.00 94 ARG A N 1
ATOM 748 C CA . ARG A 1 94 ? -10.208 -9.296 9.563 1.00 72.00 94 ARG A CA 1
ATOM 749 C C . ARG A 1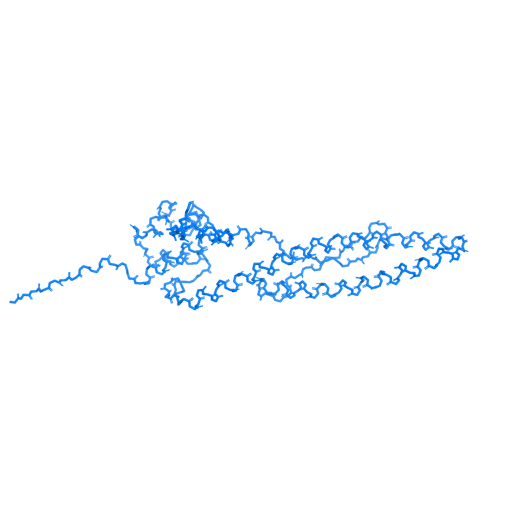 94 ? -10.101 -9.430 8.050 1.00 72.00 94 ARG A C 1
ATOM 751 O O . ARG A 1 94 ? -9.037 -9.169 7.513 1.00 72.00 94 ARG A O 1
ATOM 758 N N . ALA A 1 95 ? -11.192 -9.756 7.359 1.00 75.81 95 ALA A N 1
ATOM 759 C CA . ALA A 1 95 ? -11.178 -9.891 5.903 1.00 75.81 95 ALA A CA 1
ATOM 760 C C . ALA A 1 95 ? -10.775 -8.583 5.196 1.00 75.81 95 ALA A C 1
ATOM 762 O O . ALA A 1 95 ? -10.050 -8.612 4.201 1.00 75.81 95 ALA A O 1
ATOM 763 N N . VAL A 1 96 ? -11.213 -7.431 5.718 1.00 76.56 96 VAL A N 1
ATOM 764 C CA . VAL A 1 96 ? -10.785 -6.112 5.232 1.00 76.56 96 VAL A CA 1
ATOM 765 C C . VAL A 1 96 ? -9.293 -5.903 5.493 1.00 76.56 96 VAL A C 1
ATOM 767 O O . VAL A 1 96 ? -8.572 -5.527 4.568 1.00 76.56 96 VAL A O 1
ATOM 770 N N . GLY A 1 97 ? -8.816 -6.192 6.707 1.00 72.19 97 GLY A N 1
ATOM 771 C CA . GLY A 1 97 ? -7.398 -6.100 7.063 1.00 72.19 97 GLY A CA 1
ATOM 772 C C . GLY A 1 97 ? -6.502 -6.992 6.198 1.00 72.19 97 GLY A C 1
ATOM 773 O O . GLY A 1 97 ? -5.490 -6.523 5.678 1.00 72.19 97 GLY A O 1
ATOM 774 N N . ASP A 1 98 ? -6.907 -8.239 5.958 1.00 77.31 98 ASP A N 1
ATOM 775 C CA . ASP A 1 98 ? -6.189 -9.204 5.119 1.00 77.31 98 ASP A CA 1
ATOM 776 C C . ASP A 1 98 ? -6.102 -8.725 3.662 1.00 77.31 98 ASP A C 1
ATOM 778 O O . ASP A 1 98 ? -5.041 -8.797 3.029 1.00 77.31 98 ASP A O 1
ATOM 782 N N . LEU A 1 99 ? -7.201 -8.177 3.127 1.00 80.69 99 LEU A N 1
ATOM 783 C CA . LEU A 1 99 ? -7.236 -7.605 1.781 1.00 80.69 99 LEU A CA 1
ATOM 784 C C . LEU A 1 99 ? -6.326 -6.377 1.670 1.00 80.69 99 LEU A C 1
ATOM 786 O O . LEU A 1 99 ? -5.585 -6.249 0.690 1.00 80.69 99 LEU A O 1
ATOM 790 N N . GLN A 1 100 ? -6.361 -5.482 2.659 1.00 77.25 100 GLN A N 1
ATOM 791 C CA . GLN A 1 100 ? -5.492 -4.306 2.710 1.00 77.25 100 GLN A CA 1
ATOM 792 C C . GLN A 1 100 ? -4.019 -4.706 2.805 1.00 77.25 100 GLN A C 1
ATOM 794 O O . GLN A 1 100 ? -3.195 -4.176 2.060 1.00 77.25 100 GLN A O 1
ATOM 799 N N . HIS A 1 101 ? -3.691 -5.682 3.653 1.00 74.81 101 HIS A N 1
ATOM 800 C CA . HIS A 1 101 ? -2.336 -6.199 3.807 1.00 74.81 101 HIS A CA 1
ATOM 801 C C . HIS A 1 101 ? -1.813 -6.808 2.502 1.00 74.81 101 HIS A C 1
ATOM 803 O O . HIS A 1 101 ? -0.759 -6.408 2.004 1.00 74.81 101 HIS A O 1
ATOM 809 N N . THR A 1 102 ? -2.586 -7.714 1.899 1.00 79.75 102 THR A N 1
ATOM 810 C CA . THR A 1 102 ? -2.227 -8.371 0.634 1.00 79.75 102 THR A CA 1
ATOM 811 C C . THR A 1 102 ? -2.061 -7.351 -0.495 1.00 79.75 102 THR A C 1
ATOM 813 O O . THR A 1 102 ? -1.090 -7.402 -1.252 1.00 79.75 102 THR A O 1
ATOM 816 N N . SER A 1 103 ? -2.964 -6.369 -0.579 1.00 80.12 103 SER A N 1
ATOM 817 C CA . SER A 1 103 ? -2.880 -5.285 -1.568 1.00 80.12 103 SER A CA 1
ATOM 818 C C . SER A 1 103 ? -1.636 -4.415 -1.365 1.00 80.12 103 SER A C 1
ATOM 820 O O . SER A 1 103 ? -0.994 -4.024 -2.341 1.00 80.12 103 SER A O 1
ATOM 822 N N . GLY A 1 104 ? -1.258 -4.150 -0.110 1.00 74.50 104 GLY A N 1
ATOM 823 C CA . GLY A 1 104 ? -0.026 -3.443 0.241 1.00 74.50 104 GLY A CA 1
ATOM 824 C C . GLY A 1 104 ? 1.224 -4.199 -0.212 1.00 74.50 104 GLY A C 1
ATOM 825 O O . GLY A 1 104 ? 2.071 -3.629 -0.900 1.00 74.50 104 GLY A O 1
ATOM 826 N N . GLN A 1 105 ? 1.299 -5.503 0.072 1.00 79.75 105 GLN A N 1
ATOM 827 C CA . GLN A 1 105 ? 2.407 -6.352 -0.379 1.00 79.75 105 GLN A CA 1
ATOM 828 C C . GLN A 1 105 ? 2.522 -6.394 -1.910 1.00 79.75 105 GLN A C 1
ATOM 830 O O . GLN A 1 105 ? 3.626 -6.282 -2.448 1.00 79.75 105 GLN A O 1
ATOM 835 N N . MET A 1 106 ? 1.396 -6.509 -2.624 1.00 81.94 106 MET A N 1
ATOM 836 C CA . MET A 1 106 ? 1.373 -6.463 -4.091 1.00 81.94 106 MET A CA 1
ATOM 837 C C . MET A 1 106 ? 1.878 -5.120 -4.625 1.00 81.94 106 MET A C 1
ATOM 839 O O . MET A 1 106 ? 2.687 -5.093 -5.553 1.00 81.94 106 MET A O 1
ATOM 843 N N . ALA A 1 107 ? 1.446 -4.006 -4.028 1.00 78.38 107 ALA A N 1
ATOM 844 C CA . ALA A 1 107 ? 1.902 -2.677 -4.418 1.00 78.38 107 ALA A CA 1
ATOM 845 C C . ALA A 1 107 ? 3.414 -2.507 -4.197 1.00 78.38 107 ALA A C 1
ATOM 847 O O . ALA A 1 107 ? 4.105 -1.983 -5.069 1.00 78.38 107 ALA A O 1
ATOM 848 N N . GLU A 1 108 ? 3.955 -2.985 -3.074 1.00 76.81 108 GLU A N 1
ATOM 849 C CA . GLU A 1 108 ? 5.391 -2.928 -2.785 1.00 76.81 108 GLU A CA 1
ATOM 850 C C . GLU A 1 108 ? 6.226 -3.766 -3.755 1.00 76.81 108 GLU A C 1
ATOM 852 O O . GLU A 1 108 ? 7.235 -3.286 -4.282 1.00 76.81 108 GLU A O 1
ATOM 857 N N . GLN A 1 109 ? 5.825 -5.017 -3.993 1.00 81.94 109 GLN A N 1
ATOM 858 C CA . GLN A 1 109 ? 6.518 -5.906 -4.925 1.00 81.94 109 GLN A CA 1
ATOM 859 C C . GLN A 1 109 ? 6.468 -5.344 -6.346 1.00 81.94 109 GLN A C 1
ATOM 861 O O . GLN A 1 109 ? 7.504 -5.249 -7.009 1.00 81.94 109 GLN A O 1
ATOM 866 N N . GLY A 1 110 ? 5.292 -4.881 -6.772 1.00 82.69 110 GLY A N 1
ATOM 867 C CA . GLY A 1 110 ? 5.118 -4.209 -8.049 1.00 82.69 110 GLY A CA 1
ATOM 868 C C . GLY A 1 110 ? 6.006 -2.971 -8.164 1.00 82.69 110 GLY A C 1
ATOM 869 O O . GLY A 1 110 ? 6.720 -2.830 -9.151 1.00 82.69 110 GLY A O 1
ATOM 870 N N . LEU A 1 111 ? 6.056 -2.106 -7.145 1.00 80.62 111 LEU A N 1
ATOM 871 C CA . LEU A 1 111 ? 6.917 -0.920 -7.161 1.00 80.62 111 LEU A CA 1
ATOM 872 C C . LEU A 1 111 ? 8.404 -1.263 -7.276 1.00 80.62 111 LEU A C 1
ATOM 874 O O . LEU A 1 111 ? 9.150 -0.544 -7.939 1.00 80.62 111 LEU A O 1
ATOM 878 N N . ARG A 1 112 ? 8.863 -2.337 -6.625 1.00 82.25 112 ARG A N 1
ATOM 879 C CA . ARG A 1 112 ? 10.253 -2.801 -6.769 1.00 82.25 112 ARG A CA 1
ATOM 880 C C . ARG A 1 112 ? 10.537 -3.207 -8.208 1.00 82.25 112 ARG A C 1
ATOM 882 O O . ARG A 1 112 ? 11.524 -2.749 -8.778 1.00 82.25 112 ARG A O 1
ATOM 889 N N . TRP A 1 113 ? 9.651 -4.008 -8.790 1.00 87.31 113 TRP A N 1
ATOM 890 C CA . TRP A 1 113 ? 9.750 -4.402 -10.190 1.00 87.31 113 TRP A CA 1
ATOM 891 C C . TRP A 1 113 ? 9.681 -3.186 -11.130 1.00 87.31 113 TRP A C 1
ATOM 893 O O . TRP A 1 113 ? 10.522 -3.052 -12.012 1.00 87.31 113 TRP A O 1
ATOM 903 N N . LYS A 1 114 ? 8.777 -2.233 -10.874 1.00 84.00 114 LYS A N 1
ATOM 904 C CA . LYS A 1 114 ? 8.628 -0.981 -11.630 1.00 84.00 114 LYS A CA 1
ATOM 905 C C . LYS A 1 114 ? 9.908 -0.149 -11.633 1.00 84.00 114 LYS A C 1
ATOM 907 O O . LYS A 1 114 ? 10.310 0.335 -12.681 1.00 84.00 114 LYS A O 1
ATOM 912 N N . ARG A 1 115 ? 10.581 -0.010 -10.486 1.00 83.44 115 ARG A N 1
ATOM 913 C CA . ARG A 1 115 ? 11.859 0.720 -10.406 1.00 83.44 115 ARG A CA 1
ATOM 914 C C . ARG A 1 115 ? 12.961 0.058 -11.230 1.00 83.44 115 ARG A C 1
ATOM 916 O O . ARG A 1 115 ? 13.747 0.770 -11.849 1.00 83.44 115 ARG A O 1
ATOM 923 N N . ALA A 1 116 ? 13.024 -1.274 -11.225 1.00 85.25 116 ALA A N 1
ATOM 924 C CA . ALA A 1 116 ? 13.965 -2.017 -12.062 1.00 85.25 116 ALA A CA 1
ATOM 925 C C . ALA A 1 116 ? 13.646 -1.812 -13.552 1.00 85.25 116 ALA A C 1
ATOM 927 O O . ALA A 1 116 ? 14.514 -1.395 -14.312 1.00 85.25 116 ALA A O 1
ATOM 928 N N . TRP A 1 117 ? 12.374 -1.970 -13.924 1.00 88.44 117 TRP A N 1
ATOM 929 C CA . TRP A 1 117 ? 11.856 -1.725 -15.271 1.00 88.44 117 TRP A CA 1
ATOM 930 C C . TRP A 1 117 ? 12.145 -0.304 -15.781 1.00 88.44 117 TRP A C 1
ATOM 932 O O . TRP A 1 117 ? 12.553 -0.122 -16.925 1.00 88.44 117 TRP A O 1
ATOM 942 N N . ASP A 1 118 ? 11.990 0.714 -14.932 1.00 84.69 118 ASP A N 1
ATOM 943 C CA . ASP A 1 118 ? 12.334 2.098 -15.275 1.00 84.69 118 ASP A CA 1
ATOM 944 C C . ASP A 1 118 ? 13.839 2.283 -15.491 1.00 84.69 118 ASP A C 1
ATOM 946 O O . ASP A 1 118 ? 14.249 3.069 -16.343 1.00 84.69 118 ASP A O 1
ATOM 950 N N . GLY A 1 119 ? 14.667 1.541 -14.751 1.00 85.62 119 GLY A N 1
ATOM 951 C CA . GLY A 1 119 ? 16.107 1.462 -14.988 1.00 85.62 119 GLY A CA 1
ATOM 952 C C . GLY A 1 119 ? 16.436 0.923 -16.377 1.00 85.62 119 GLY A C 1
ATOM 953 O O . GLY A 1 119 ? 17.169 1.576 -17.122 1.00 85.62 119 GLY A O 1
ATOM 954 N N . ASP A 1 120 ? 15.842 -0.210 -16.745 1.00 89.19 120 ASP A N 1
ATOM 955 C CA . ASP A 1 120 ? 16.062 -0.848 -18.046 1.00 89.19 120 ASP A CA 1
ATOM 956 C C . ASP A 1 120 ? 15.559 0.033 -19.201 1.00 89.19 120 ASP A C 1
ATOM 958 O O . ASP A 1 120 ? 16.244 0.195 -20.214 1.00 89.19 120 ASP A O 1
ATOM 962 N N . ARG A 1 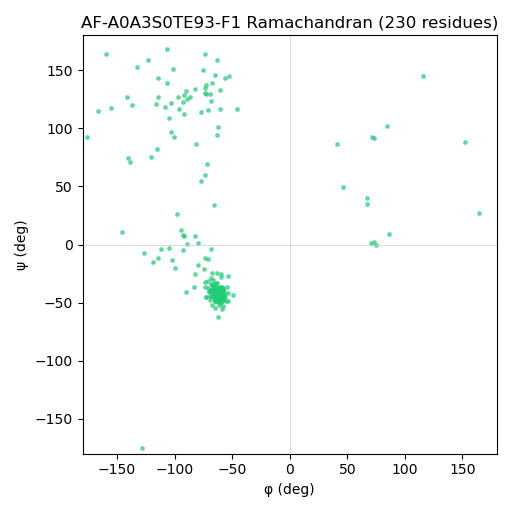121 ? 14.399 0.684 -19.035 1.00 90.62 121 ARG A N 1
ATOM 963 C CA . ARG A 1 121 ? 13.855 1.632 -20.024 1.00 90.62 121 ARG A CA 1
ATOM 964 C C . ARG A 1 121 ? 14.743 2.845 -20.232 1.00 90.62 121 ARG A C 1
ATOM 966 O O . ARG A 1 121 ? 14.958 3.227 -21.381 1.00 90.62 121 ARG A O 1
ATOM 973 N N . ARG A 1 122 ? 15.265 3.445 -19.157 1.00 88.19 122 ARG A N 1
ATOM 974 C CA . ARG A 1 122 ? 16.241 4.540 -19.272 1.00 88.19 122 ARG A CA 1
ATOM 975 C C . ARG A 1 122 ? 17.473 4.088 -20.038 1.00 88.19 122 ARG A C 1
ATOM 977 O O . ARG A 1 122 ? 17.886 4.759 -20.974 1.00 88.19 122 ARG A O 1
ATOM 984 N N . HIS A 1 123 ? 18.009 2.916 -19.700 1.00 89.56 123 HIS A N 1
ATOM 985 C CA . HIS A 1 123 ? 19.179 2.383 -20.387 1.00 89.56 123 HIS A CA 1
ATOM 986 C C . HIS A 1 123 ? 18.935 2.198 -21.893 1.00 89.56 123 HIS A C 1
ATOM 988 O O . HIS A 1 123 ? 19.776 2.594 -22.702 1.00 89.56 123 HIS A O 1
ATOM 994 N N . LEU A 1 124 ? 17.770 1.659 -22.274 1.00 91.44 124 LEU A N 1
ATOM 995 C CA . LEU A 1 124 ? 17.379 1.516 -23.676 1.00 91.44 124 LEU A CA 1
ATOM 996 C C . LEU A 1 124 ? 17.225 2.875 -24.374 1.00 91.44 124 LEU A C 1
ATOM 998 O O . LEU A 1 124 ? 17.746 3.037 -25.473 1.00 91.44 124 LEU A O 1
ATOM 1002 N N . ARG A 1 125 ? 16.574 3.864 -23.744 1.00 91.69 125 ARG A N 1
ATOM 1003 C CA . ARG A 1 125 ? 16.447 5.228 -24.295 1.00 91.69 125 ARG A CA 1
ATOM 1004 C C . ARG A 1 125 ? 17.808 5.870 -24.545 1.00 91.69 125 ARG A C 1
ATOM 1006 O O . ARG A 1 125 ? 18.048 6.365 -25.642 1.00 91.69 125 ARG A O 1
ATOM 1013 N N . SER A 1 126 ? 18.729 5.785 -23.586 1.00 88.88 126 SER A N 1
ATOM 1014 C CA . SER A 1 126 ? 20.093 6.287 -23.769 1.00 88.88 126 SER A CA 1
ATOM 1015 C C . SER A 1 126 ? 20.841 5.557 -24.887 1.00 88.88 126 SER A C 1
ATOM 1017 O O . SER A 1 126 ? 21.619 6.170 -25.617 1.00 88.88 126 SER A O 1
ATOM 1019 N N . ALA A 1 127 ? 20.635 4.243 -25.038 1.00 92.06 127 ALA A N 1
ATOM 1020 C CA . ALA A 1 127 ? 21.242 3.468 -26.119 1.00 92.06 127 ALA A CA 1
ATOM 1021 C C . ALA A 1 127 ? 20.698 3.871 -27.498 1.00 92.06 127 ALA A C 1
ATOM 1023 O O . ALA A 1 127 ? 21.495 4.056 -28.416 1.00 92.06 127 ALA A O 1
ATOM 1024 N N . ILE A 1 128 ? 19.381 4.067 -27.615 1.00 92.81 128 ILE A N 1
ATOM 1025 C CA . ILE A 1 128 ? 18.721 4.591 -28.818 1.00 92.81 128 ILE A CA 1
ATOM 1026 C C . ILE A 1 128 ? 19.295 5.965 -29.173 1.00 92.81 128 ILE A C 1
ATOM 1028 O O . ILE A 1 128 ? 19.824 6.125 -30.265 1.00 92.81 128 ILE A O 1
ATOM 1032 N N . ALA A 1 129 ? 19.315 6.911 -28.227 1.00 90.00 129 ALA A N 1
ATOM 1033 C CA . ALA A 1 129 ? 19.812 8.267 -28.469 1.00 90.00 129 ALA A CA 1
ATOM 1034 C C . ALA A 1 129 ? 21.274 8.288 -28.957 1.00 90.00 129 ALA A C 1
ATOM 1036 O O . ALA A 1 129 ? 21.639 9.055 -29.847 1.00 90.00 129 ALA A O 1
ATOM 1037 N N . ARG A 1 130 ? 22.134 7.418 -28.405 1.00 90.19 130 ARG A N 1
ATOM 1038 C CA . ARG A 1 130 ? 23.518 7.259 -28.884 1.00 90.19 130 ARG A CA 1
ATOM 1039 C C . ARG A 1 130 ? 23.583 6.685 -30.299 1.00 90.19 130 ARG A C 1
ATOM 1041 O O . ARG A 1 130 ? 24.407 7.134 -31.092 1.00 90.19 130 ARG A O 1
ATOM 1048 N N . ALA A 1 131 ? 22.758 5.685 -30.594 1.00 89.75 131 ALA A N 1
ATOM 1049 C CA . ALA A 1 131 ? 22.733 5.031 -31.894 1.00 89.75 131 ALA A CA 1
ATOM 1050 C C . ALA A 1 131 ? 22.149 5.936 -32.991 1.00 89.75 131 ALA A C 1
ATOM 1052 O O . ALA A 1 131 ? 22.697 5.939 -34.091 1.00 89.75 131 ALA A O 1
ATOM 1053 N N . ASP A 1 132 ? 21.130 6.747 -32.692 1.00 88.56 132 ASP A N 1
ATOM 1054 C CA . ASP A 1 132 ? 20.591 7.753 -33.617 1.00 88.56 132 ASP A CA 1
ATOM 1055 C C . ASP A 1 132 ? 21.681 8.751 -34.038 1.00 88.56 132 ASP A C 1
ATOM 1057 O O . ASP A 1 132 ? 21.926 8.924 -35.233 1.00 88.56 132 ASP A O 1
ATOM 1061 N N . ASN A 1 133 ? 22.434 9.301 -33.074 1.00 87.31 133 ASN A N 1
ATOM 1062 C CA . ASN A 1 133 ? 23.566 10.195 -33.359 1.00 87.31 133 ASN A CA 1
ATOM 1063 C C . ASN A 1 133 ? 24.634 9.527 -34.248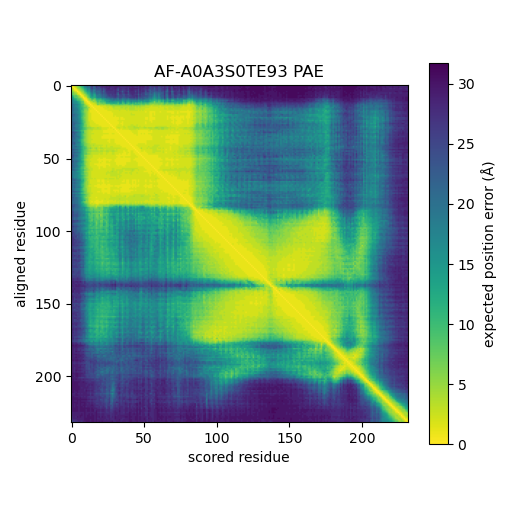 1.00 87.31 133 ASN A C 1
ATOM 1065 O O . ASN A 1 133 ? 25.230 10.163 -35.111 1.00 87.31 133 ASN A O 1
ATOM 1069 N N . GLN A 1 134 ? 24.893 8.230 -34.052 1.00 85.19 134 GLN A N 1
ATOM 1070 C CA . GLN A 1 134 ? 25.869 7.490 -34.857 1.00 85.19 134 GLN A CA 1
ATOM 1071 C C . GLN A 1 134 ? 25.357 7.193 -36.278 1.00 85.19 134 GLN A C 1
ATOM 1073 O O . GLN A 1 134 ? 26.157 7.102 -37.215 1.00 85.19 134 GLN A O 1
ATOM 1078 N N . LEU A 1 135 ? 24.046 7.001 -36.444 1.00 84.75 135 LEU A N 1
ATOM 1079 C CA . LEU A 1 135 ? 23.422 6.716 -37.732 1.00 84.75 135 LEU A CA 1
ATOM 1080 C C . LEU A 1 135 ? 23.490 7.929 -38.667 1.00 84.75 135 LEU A C 1
ATOM 1082 O O . LEU A 1 135 ? 23.806 7.749 -39.848 1.00 84.75 135 LEU A O 1
ATOM 1086 N N . GLU A 1 136 ? 23.254 9.134 -38.131 1.00 79.00 136 GLU A N 1
ATOM 1087 C CA . GLU A 1 136 ? 23.384 10.403 -38.865 1.00 79.00 136 GLU A CA 1
ATOM 1088 C C . GLU A 1 136 ? 24.773 10.550 -39.508 1.00 79.00 136 GLU A C 1
ATOM 1090 O O . GLU A 1 136 ? 24.889 11.000 -40.648 1.00 79.00 136 GLU A O 1
ATOM 1095 N N . ASP A 1 137 ? 25.816 10.068 -38.828 1.00 74.88 137 ASP A N 1
ATOM 1096 C CA . ASP A 1 137 ? 27.200 10.165 -39.293 1.00 74.88 137 ASP A CA 1
ATOM 1097 C C . ASP A 1 137 ? 27.614 9.072 -40.299 1.00 74.88 137 ASP A C 1
ATOM 1099 O O . ASP A 1 137 ? 28.573 9.266 -41.053 1.00 74.88 137 ASP A O 1
ATOM 1103 N N . ARG A 1 138 ? 26.970 7.890 -40.300 1.00 72.44 138 ARG A N 1
ATOM 1104 C CA . ARG A 1 138 ? 27.529 6.685 -40.963 1.00 72.44 138 ARG A CA 1
ATOM 1105 C C . ARG A 1 138 ? 26.636 5.960 -41.974 1.00 72.44 138 ARG A C 1
ATOM 1107 O O . ARG A 1 138 ? 27.158 5.083 -42.657 1.00 72.44 138 ARG A O 1
ATOM 1114 N N . HIS A 1 139 ? 25.357 6.319 -42.133 1.00 73.62 139 HIS A N 1
ATOM 1115 C CA . HIS A 1 139 ? 24.420 5.669 -43.076 1.00 73.62 139 HIS A CA 1
ATOM 1116 C C . HIS A 1 139 ? 24.462 4.117 -43.039 1.00 73.62 139 HIS A C 1
ATOM 1118 O O . HIS A 1 139 ? 24.574 3.452 -44.071 1.00 73.62 139 HIS A O 1
ATOM 1124 N N . ASP A 1 140 ? 24.376 3.524 -41.842 1.00 87.19 140 ASP A N 1
ATOM 1125 C CA . ASP A 1 140 ? 24.397 2.066 -41.637 1.00 87.19 140 ASP A CA 1
ATOM 1126 C C . ASP A 1 140 ? 22.974 1.466 -41.639 1.00 87.19 140 ASP A C 1
ATOM 1128 O O . ASP A 1 140 ? 22.176 1.690 -40.730 1.00 87.19 140 ASP A O 1
ATOM 1132 N N . VAL A 1 141 ? 22.646 0.670 -42.663 1.00 84.44 141 VAL A N 1
ATOM 1133 C CA . VAL A 1 141 ? 21.309 0.070 -42.847 1.00 84.44 141 VAL A CA 1
ATOM 1134 C C . VAL A 1 141 ? 20.963 -0.963 -41.763 1.00 84.44 141 VAL A C 1
ATOM 1136 O O . VAL A 1 141 ? 19.788 -1.120 -41.425 1.00 84.44 141 VAL A O 1
ATOM 1139 N N . GLY A 1 142 ? 21.955 -1.672 -41.211 1.00 87.38 142 GLY A N 1
ATOM 1140 C CA . GLY A 1 142 ? 21.733 -2.650 -40.142 1.00 87.38 142 GLY A CA 1
ATOM 1141 C C . GLY A 1 142 ? 21.341 -1.957 -38.840 1.00 87.38 142 GLY A C 1
ATOM 1142 O O . GLY A 1 142 ? 20.316 -2.288 -38.243 1.00 87.38 142 GLY A O 1
ATOM 1143 N N . LEU A 1 143 ? 22.094 -0.916 -38.480 1.00 87.31 143 LEU A N 1
ATOM 1144 C CA . LEU A 1 143 ? 21.820 -0.091 -37.304 1.00 87.31 143 LEU A CA 1
ATOM 1145 C C . LEU A 1 143 ? 20.443 0.591 -37.384 1.00 87.31 143 LEU A C 1
ATOM 1147 O O . LEU A 1 143 ? 19.723 0.627 -36.389 1.00 87.31 143 LEU A O 1
ATOM 1151 N N . ALA A 1 144 ? 20.036 1.064 -38.570 1.00 87.31 144 ALA A N 1
ATOM 1152 C CA . ALA A 1 144 ? 18.722 1.685 -38.776 1.00 87.31 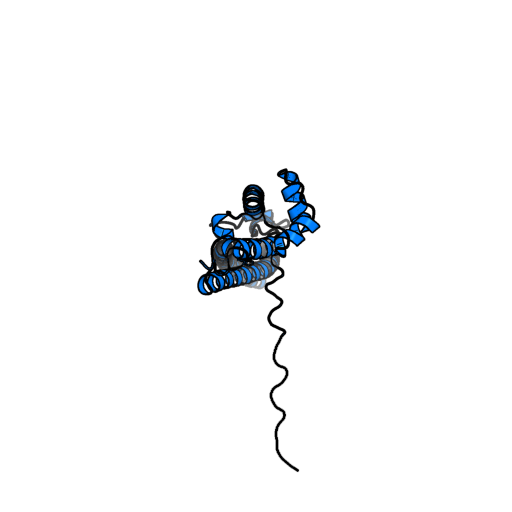144 ALA A CA 1
ATOM 1153 C C . ALA A 1 144 ? 17.555 0.735 -38.447 1.00 87.31 144 ALA A C 1
ATOM 1155 O O . ALA A 1 144 ? 16.545 1.148 -37.874 1.00 87.31 144 ALA A O 1
ATOM 1156 N N . ARG A 1 145 ? 17.684 -0.550 -38.802 1.00 91.50 145 ARG A N 1
ATOM 1157 C CA . ARG A 1 145 ? 16.661 -1.564 -38.515 1.00 91.50 145 ARG A 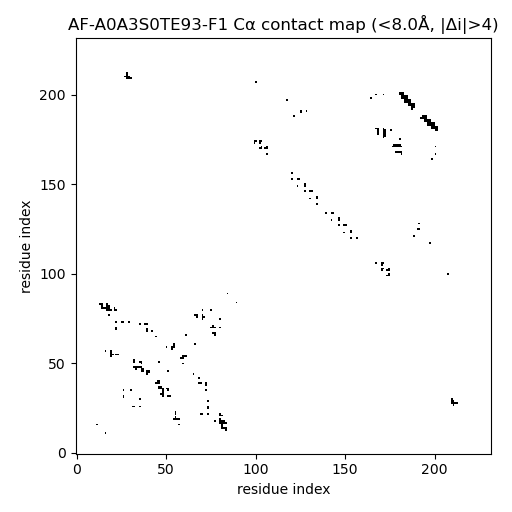CA 1
ATOM 1158 C C . ARG A 1 145 ? 16.562 -1.853 -37.017 1.00 91.50 145 ARG A C 1
ATOM 1160 O O . ARG A 1 145 ? 15.451 -1.939 -36.492 1.00 91.50 145 ARG A O 1
ATOM 1167 N N . ASP A 1 146 ? 17.699 -2.007 -36.346 1.00 91.19 146 ASP A N 1
ATOM 1168 C CA . ASP A 1 146 ? 17.736 -2.281 -34.906 1.00 91.19 146 ASP A CA 1
ATOM 1169 C C . ASP A 1 146 ? 17.180 -1.093 -34.102 1.00 91.19 146 ASP A C 1
ATOM 1171 O O . ASP A 1 146 ? 16.426 -1.292 -33.146 1.00 91.19 146 ASP A O 1
ATOM 1175 N N . LEU A 1 147 ? 17.454 0.140 -34.545 1.00 92.56 147 LEU A N 1
ATOM 1176 C CA . LEU A 1 147 ? 16.869 1.369 -34.000 1.00 92.56 147 LEU A CA 1
ATOM 1177 C C . LEU A 1 147 ? 15.343 1.422 -34.149 1.00 92.56 147 LEU A C 1
ATOM 1179 O O . LEU A 1 147 ? 14.645 1.708 -33.178 1.00 92.56 147 LEU A O 1
ATOM 1183 N N . ASP A 1 148 ? 14.793 1.105 -35.325 1.00 92.19 148 ASP A N 1
ATOM 1184 C CA . ASP A 1 148 ? 13.335 1.032 -35.521 1.00 92.19 148 ASP A CA 1
ATOM 1185 C C . ASP A 1 148 ? 12.685 -0.007 -34.589 1.00 92.19 148 ASP A C 1
ATOM 1187 O O . ASP A 1 148 ? 11.635 0.240 -33.985 1.00 92.19 148 ASP A O 1
ATOM 1191 N N . GLN A 1 149 ? 13.331 -1.162 -34.403 1.00 94.25 149 GLN A N 1
ATOM 1192 C CA . GLN A 1 149 ? 12.861 -2.170 -33.454 1.00 94.25 149 GLN A CA 1
ATOM 1193 C C . GLN A 1 149 ? 12.916 -1.663 -32.004 1.00 94.25 149 GLN A C 1
ATOM 1195 O O . GLN A 1 149 ? 11.955 -1.858 -31.253 1.00 94.25 149 GLN A O 1
ATOM 1200 N N . ALA A 1 150 ? 13.995 -0.987 -31.609 1.00 93.44 150 ALA A N 1
ATOM 1201 C CA . ALA A 1 150 ? 14.142 -0.407 -30.277 1.00 93.44 150 ALA A CA 1
ATOM 1202 C C . ALA A 1 150 ? 13.087 0.685 -30.003 1.00 93.44 150 ALA A C 1
ATOM 1204 O O . ALA A 1 150 ? 12.467 0.689 -28.936 1.00 93.44 150 ALA A O 1
ATOM 1205 N N . HIS A 1 151 ? 12.791 1.537 -30.989 1.00 92.50 151 HIS A N 1
ATOM 1206 C CA . HIS A 1 151 ? 11.721 2.536 -30.922 1.00 92.50 151 HIS A CA 1
ATOM 1207 C C . HIS A 1 151 ? 10.327 1.914 -30.730 1.00 92.50 151 HIS A C 1
ATOM 1209 O O . HIS A 1 151 ? 9.505 2.409 -29.954 1.00 92.50 151 HIS A O 1
ATOM 1215 N N . LYS A 1 152 ? 10.039 0.791 -31.395 1.00 94.56 152 LYS A N 1
ATOM 1216 C CA . LYS A 1 152 ? 8.776 0.061 -31.189 1.00 94.56 152 LYS A CA 1
ATOM 1217 C C . LYS A 1 152 ? 8.680 -0.522 -29.781 1.00 94.56 152 LYS A C 1
ATOM 1219 O O . LYS A 1 152 ? 7.618 -0.441 -29.162 1.00 94.56 152 LYS A O 1
ATOM 1224 N N . LEU A 1 153 ? 9.780 -1.075 -29.268 1.00 93.44 153 LEU A N 1
ATOM 1225 C CA . LEU A 1 153 ? 9.838 -1.619 -27.912 1.00 93.44 153 LEU A CA 1
ATOM 1226 C C . LEU A 1 153 ? 9.636 -0.533 -26.853 1.00 93.44 153 LEU A C 1
ATOM 1228 O O . LEU A 1 153 ? 8.848 -0.747 -25.932 1.00 93.44 153 LEU A O 1
ATOM 1232 N N . ILE A 1 154 ? 10.281 0.634 -26.985 1.00 92.19 154 ILE A N 1
ATOM 1233 C CA . ILE A 1 154 ? 10.116 1.705 -25.993 1.00 92.19 154 ILE A CA 1
ATOM 1234 C C . ILE A 1 154 ? 8.685 2.246 -25.980 1.00 92.19 154 ILE A C 1
ATOM 1236 O O . ILE A 1 154 ? 8.126 2.450 -24.906 1.00 92.19 154 ILE A O 1
ATOM 1240 N N . LYS A 1 155 ? 8.043 2.368 -27.149 1.00 90.19 155 LYS A N 1
ATOM 1241 C CA . LYS A 1 155 ? 6.636 2.771 -27.236 1.00 90.19 155 LYS A CA 1
ATOM 1242 C C . LYS A 1 155 ? 5.711 1.781 -26.521 1.00 90.19 155 LYS A C 1
ATOM 1244 O O . LYS A 1 155 ? 4.879 2.193 -25.719 1.00 90.19 155 LYS A O 1
ATOM 1249 N N . ALA A 1 156 ? 5.874 0.481 -26.769 1.00 91.19 156 ALA A N 1
ATOM 1250 C CA . ALA A 1 156 ? 5.092 -0.545 -26.077 1.00 91.19 156 ALA A CA 1
ATOM 1251 C C . ALA A 1 156 ? 5.341 -0.524 -24.556 1.00 91.19 156 ALA A C 1
ATOM 1253 O O . ALA A 1 156 ? 4.421 -0.719 -23.760 1.00 91.19 156 ALA A O 1
ATOM 1254 N N . ALA A 1 157 ? 6.579 -0.246 -24.141 1.00 88.81 157 ALA A N 1
ATOM 1255 C CA . ALA A 1 157 ? 6.935 -0.112 -22.736 1.00 88.81 157 ALA A CA 1
ATOM 1256 C C . ALA A 1 157 ? 6.283 1.116 -22.071 1.00 88.81 157 ALA A C 1
ATOM 1258 O O . ALA A 1 157 ? 5.888 1.029 -20.909 1.00 88.81 157 ALA A O 1
ATOM 1259 N N . ASP A 1 158 ? 6.137 2.232 -22.793 1.00 85.50 158 ASP A N 1
ATOM 1260 C CA . ASP A 1 158 ? 5.419 3.428 -22.332 1.00 85.50 158 ASP A CA 1
ATOM 1261 C C . ASP A 1 158 ? 3.908 3.170 -22.175 1.00 85.50 158 ASP A C 1
ATOM 1263 O O . ASP A 1 158 ? 3.293 3.624 -21.211 1.00 85.50 158 ASP A O 1
ATOM 1267 N N . GLU A 1 159 ? 3.298 2.399 -23.079 1.00 88.88 159 GLU A N 1
ATOM 1268 C CA . GLU A 1 159 ? 1.885 2.006 -22.966 1.00 88.88 159 GLU A CA 1
ATOM 1269 C C . GLU A 1 159 ? 1.644 1.112 -21.737 1.00 88.88 159 GLU A C 1
ATOM 1271 O O . GLU A 1 159 ? 0.699 1.331 -20.971 1.00 88.88 159 GLU A O 1
ATOM 1276 N N . LEU A 1 160 ? 2.533 0.139 -21.503 1.00 87.81 160 LEU A N 1
ATOM 1277 C CA . LEU A 1 160 ? 2.482 -0.722 -20.319 1.00 87.81 160 LEU A CA 1
ATOM 1278 C C . LEU A 1 160 ? 2.659 0.080 -19.020 1.00 87.81 160 LEU A C 1
ATOM 1280 O O . LEU A 1 160 ? 1.985 -0.200 -18.027 1.00 87.81 160 LEU A O 1
ATOM 1284 N N . ASP A 1 161 ? 3.531 1.089 -19.027 1.00 84.81 161 ASP A N 1
ATOM 1285 C CA . ASP A 1 161 ? 3.747 1.990 -17.894 1.00 84.81 161 ASP A CA 1
ATOM 1286 C C . ASP A 1 161 ? 2.446 2.657 -17.431 1.00 84.81 161 ASP A C 1
ATOM 1288 O O . ASP A 1 161 ? 2.100 2.588 -16.250 1.00 84.81 161 ASP A O 1
ATOM 1292 N N . GLY A 1 162 ? 1.672 3.208 -18.371 1.00 81.38 162 GLY A N 1
ATOM 1293 C CA . GLY A 1 162 ? 0.392 3.849 -18.070 1.00 81.38 162 GLY A CA 1
ATOM 1294 C C . GLY A 1 162 ? -0.616 2.902 -17.409 1.00 81.38 162 GLY A C 1
ATOM 1295 O O . GLY A 1 162 ? -1.304 3.282 -16.456 1.00 81.38 162 GLY A O 1
ATOM 1296 N N . LEU A 1 163 ? -0.671 1.642 -17.856 1.00 87.00 163 LEU A N 1
ATOM 1297 C CA . LEU A 1 163 ? -1.526 0.618 -17.242 1.00 87.00 163 LEU A CA 1
ATOM 1298 C C . LEU A 1 163 ? -1.088 0.302 -15.809 1.00 87.00 163 LEU A C 1
ATOM 1300 O O . LEU A 1 163 ? -1.927 0.216 -14.909 1.00 87.00 163 LEU A O 1
ATOM 1304 N N . LEU A 1 164 ? 0.219 0.173 -15.580 1.00 84.12 164 LEU A N 1
ATOM 1305 C CA . LEU A 1 164 ? 0.774 -0.102 -14.256 1.00 84.12 164 LEU A CA 1
ATOM 1306 C C . LEU A 1 164 ? 0.467 1.022 -13.269 1.00 84.12 164 LEU A C 1
ATOM 1308 O O . LEU A 1 164 ? 0.054 0.745 -12.144 1.00 84.12 164 LEU A O 1
ATOM 1312 N N . VAL A 1 165 ? 0.591 2.284 -13.689 1.00 81.12 165 VAL A N 1
ATOM 1313 C CA . VAL A 1 165 ? 0.213 3.441 -12.862 1.00 81.12 165 VAL A CA 1
ATOM 1314 C C . VAL A 1 165 ? -1.253 3.350 -12.431 1.00 81.12 165 VAL A C 1
ATOM 1316 O O . VAL A 1 165 ? -1.559 3.549 -11.254 1.00 81.12 165 VAL A O 1
ATOM 1319 N N . SER A 1 166 ? -2.156 2.971 -13.340 1.00 84.19 166 SER A N 1
ATOM 1320 C CA . SER A 1 166 ? -3.575 2.786 -13.010 1.00 84.19 166 SER A CA 1
ATOM 1321 C C . SER A 1 166 ? -3.803 1.661 -11.993 1.00 84.19 166 SER A C 1
ATOM 1323 O O . SER A 1 166 ? -4.584 1.821 -11.050 1.00 84.19 166 SER A O 1
ATOM 1325 N N . VAL A 1 167 ? -3.097 0.533 -12.135 1.00 85.88 167 VAL A N 1
ATOM 1326 C CA . VAL A 1 167 ? -3.147 -0.570 -11.162 1.00 85.88 167 VAL A CA 1
ATOM 1327 C C . VAL A 1 167 ? -2.672 -0.093 -9.789 1.00 85.88 167 VAL A C 1
ATOM 1329 O O . VAL A 1 167 ? -3.366 -0.317 -8.795 1.00 85.88 167 VAL A O 1
ATOM 1332 N N . TYR A 1 168 ? -1.553 0.632 -9.722 1.00 82.12 168 TYR A N 1
ATOM 1333 C CA . TYR A 1 168 ? -1.049 1.165 -8.457 1.00 82.12 168 TYR A CA 1
ATOM 1334 C C . TYR A 1 168 ? -2.016 2.150 -7.810 1.00 82.12 168 TYR A C 1
ATOM 1336 O O . TYR A 1 168 ? -2.163 2.104 -6.595 1.00 82.12 168 TYR A O 1
ATOM 1344 N N . GLN A 1 169 ? -2.717 2.991 -8.579 1.00 79.62 169 GLN A N 1
ATOM 1345 C CA . GLN A 1 169 ? -3.716 3.922 -8.039 1.00 79.62 169 GLN A CA 1
ATOM 1346 C C . GLN A 1 169 ? -4.872 3.170 -7.372 1.00 79.62 169 GLN A C 1
ATOM 1348 O O . GLN A 1 169 ? -5.332 3.557 -6.297 1.00 79.62 169 GLN A O 1
ATOM 1353 N N . LYS A 1 170 ? -5.318 2.066 -7.981 1.00 84.94 170 LYS A N 1
ATOM 1354 C CA . LYS A 1 170 ? -6.383 1.220 -7.427 1.00 84.94 170 LYS A CA 1
ATOM 1355 C C . LYS A 1 170 ? -5.925 0.482 -6.172 1.00 84.94 170 LYS A C 1
ATOM 1357 O O . LYS A 1 170 ? -6.655 0.484 -5.185 1.00 84.94 170 LYS A O 1
ATOM 1362 N N . LEU A 1 171 ? -4.722 -0.096 -6.183 1.00 79.94 171 LEU A N 1
ATOM 1363 C CA . LEU A 1 171 ? -4.147 -0.746 -4.999 1.00 79.94 171 LEU A CA 1
ATOM 1364 C C . LEU A 1 171 ? -3.966 0.253 -3.852 1.00 79.94 171 LEU A C 1
ATOM 1366 O O . LEU A 1 171 ? -4.365 -0.024 -2.726 1.00 79.94 171 LEU A O 1
ATOM 1370 N N . ALA A 1 172 ? -3.459 1.447 -4.153 1.00 72.44 172 ALA A N 1
ATOM 1371 C CA . ALA A 1 172 ? -3.368 2.556 -3.214 1.00 72.44 172 ALA A CA 1
ATOM 1372 C C . ALA A 1 172 ? -4.720 2.872 -2.563 1.00 72.44 172 ALA A C 1
ATOM 1374 O O . ALA A 1 172 ? -4.795 2.953 -1.341 1.00 72.44 172 ALA A O 1
ATOM 1375 N N . LYS A 1 173 ? -5.785 2.999 -3.363 1.00 79.25 173 LYS A N 1
ATOM 1376 C CA . LYS A 1 173 ? -7.138 3.257 -2.858 1.00 79.25 173 LYS A CA 1
ATOM 1377 C C . LYS A 1 173 ? -7.638 2.147 -1.936 1.00 79.25 173 LYS A C 1
ATOM 1379 O O . LYS A 1 173 ? -8.246 2.450 -0.917 1.00 79.25 173 LYS A O 1
ATOM 1384 N N . ILE A 1 174 ? -7.393 0.879 -2.272 1.00 76.69 174 ILE A N 1
ATOM 1385 C CA . ILE A 1 174 ? -7.788 -0.258 -1.422 1.00 76.69 174 ILE A CA 1
ATOM 1386 C C . ILE A 1 174 ? -7.083 -0.173 -0.065 1.00 76.69 174 ILE A C 1
ATOM 1388 O O . ILE A 1 174 ? -7.711 -0.349 0.976 1.00 76.69 174 ILE A O 1
ATOM 1392 N N . VAL A 1 175 ? -5.788 0.138 -0.081 1.00 67.38 175 VAL A N 1
ATOM 1393 C CA . VAL A 1 175 ? -4.954 0.183 1.123 1.00 67.38 175 VAL A CA 1
ATOM 1394 C C . VAL A 1 175 ? -5.281 1.395 1.999 1.00 67.38 175 VAL A C 1
ATOM 1396 O O . VAL A 1 175 ? -5.393 1.252 3.211 1.00 67.38 175 VAL A O 1
ATOM 1399 N N . THR A 1 176 ? -5.432 2.589 1.418 1.00 69.12 176 THR A N 1
ATOM 1400 C CA . THR A 1 176 ? -5.557 3.844 2.186 1.00 69.12 176 THR A CA 1
ATOM 1401 C C . THR A 1 176 ? -6.984 4.371 2.300 1.00 69.12 176 THR A C 1
ATOM 1403 O O . THR A 1 176 ? -7.231 5.298 3.067 1.00 69.12 176 THR A O 1
ATOM 1406 N N . GLY A 1 177 ? -7.919 3.849 1.504 1.00 71.50 177 GLY A N 1
ATOM 1407 C CA . GLY A 1 177 ? -9.274 4.385 1.368 1.00 71.50 177 GLY A CA 1
ATOM 1408 C C . GLY A 1 177 ? -9.356 5.731 0.635 1.00 71.50 177 GLY A C 1
ATOM 1409 O O . GLY A 1 177 ? -10.452 6.266 0.484 1.00 71.50 177 GLY A O 1
ATOM 1410 N N . GLN A 1 178 ? -8.232 6.292 0.171 1.00 63.78 178 GLN A N 1
ATOM 1411 C CA . GLN A 1 178 ? -8.175 7.613 -0.461 1.00 63.78 178 GLN A CA 1
ATOM 1412 C C . GLN A 1 178 ? -7.976 7.519 -1.973 1.00 63.78 178 GLN A C 1
ATOM 1414 O O . GLN A 1 178 ? -7.151 6.747 -2.465 1.00 63.78 178 GLN A O 1
ATOM 1419 N N . ASP A 1 179 ? -8.691 8.369 -2.708 1.00 61.91 179 ASP A N 1
ATOM 1420 C CA . ASP A 1 179 ? -8.441 8.590 -4.129 1.00 61.91 179 ASP A CA 1
ATOM 1421 C C . ASP A 1 179 ? -7.152 9.415 -4.318 1.00 61.91 179 ASP A C 1
ATOM 1423 O O . ASP A 1 179 ? -6.937 10.415 -3.636 1.00 61.91 179 ASP A O 1
ATOM 1427 N N . ASN A 1 180 ? -6.298 8.996 -5.259 1.00 60.09 180 ASN A N 1
ATOM 1428 C CA . ASN A 1 180 ? -5.061 9.682 -5.675 1.00 60.09 180 ASN A CA 1
ATOM 1429 C C . ASN A 1 180 ? -3.918 9.752 -4.651 1.00 60.09 180 ASN A C 1
ATOM 1431 O O . ASN A 1 180 ? -3.207 10.755 -4.594 1.00 60.09 180 ASN A O 1
ATOM 1435 N N . SER A 1 181 ? -3.658 8.687 -3.887 1.00 63.53 181 SER A N 1
ATOM 1436 C CA . SER A 1 181 ? -2.477 8.714 -3.016 1.00 63.53 181 SER A CA 1
ATOM 1437 C C . SER A 1 181 ? -1.156 8.718 -3.802 1.00 63.53 181 SER A C 1
ATOM 1439 O O . SER A 1 181 ? -0.186 9.263 -3.304 1.00 63.53 181 SER A O 1
ATOM 1441 N N . LEU A 1 182 ? -1.073 8.225 -5.045 1.00 64.50 182 LEU A N 1
ATOM 1442 C CA . LEU A 1 182 ? 0.196 8.242 -5.793 1.00 64.50 182 LEU A CA 1
ATOM 1443 C C . LEU A 1 182 ? 0.741 9.659 -6.027 1.00 64.50 182 LEU A C 1
ATOM 1445 O O . LEU A 1 182 ? 0.044 10.541 -6.524 1.00 64.50 182 LEU A O 1
ATOM 1449 N N . LYS A 1 183 ? 2.034 9.842 -5.753 1.00 65.19 183 LYS A N 1
ATOM 1450 C CA . LYS A 1 183 ? 2.795 11.034 -6.124 1.00 65.19 183 LYS A CA 1
ATOM 1451 C C . LYS A 1 183 ? 3.528 10.771 -7.435 1.00 65.19 183 LYS A C 1
ATOM 1453 O O . LYS A 1 183 ? 4.408 9.914 -7.495 1.00 65.19 183 LYS A O 1
ATOM 1458 N N . SER A 1 184 ? 3.180 11.531 -8.469 1.00 63.72 184 SER A N 1
ATOM 1459 C CA . SER A 1 184 ? 3.993 11.603 -9.684 1.00 63.72 184 SER A CA 1
ATOM 1460 C C . SER A 1 184 ? 5.250 12.412 -9.384 1.00 63.72 184 SER A C 1
ATOM 1462 O O . SER A 1 184 ? 5.166 13.506 -8.823 1.00 63.72 184 SER A O 1
ATOM 1464 N N . ILE A 1 185 ? 6.410 11.870 -9.728 1.00 66.12 185 ILE A N 1
ATOM 1465 C CA . ILE A 1 185 ? 7.704 12.532 -9.631 1.00 66.12 185 ILE A CA 1
ATOM 1466 C C . ILE A 1 185 ? 8.230 12.667 -11.054 1.00 66.12 185 ILE A C 1
ATOM 1468 O O . ILE A 1 185 ? 8.422 11.672 -11.746 1.00 66.12 185 ILE A O 1
ATOM 1472 N N . THR A 1 186 ? 8.478 13.897 -11.491 1.00 70.94 186 THR A N 1
ATOM 1473 C CA . THR A 1 186 ? 9.220 14.130 -12.730 1.00 70.94 186 THR A CA 1
ATOM 1474 C C . THR A 1 186 ? 10.699 13.898 -12.445 1.00 70.94 186 THR A C 1
ATOM 1476 O O . THR A 1 186 ? 11.308 14.635 -11.668 1.00 70.94 186 THR A O 1
ATOM 1479 N N . GLU A 1 187 ? 11.269 12.871 -13.058 1.00 66.12 187 GLU A N 1
ATOM 1480 C CA . GLU A 1 187 ? 12.699 12.587 -13.035 1.00 66.12 187 GLU A CA 1
ATOM 1481 C C . GLU A 1 187 ? 13.325 13.044 -14.357 1.00 66.12 187 GLU A C 1
ATOM 1483 O O . GLU A 1 187 ? 12.662 13.089 -15.393 1.00 66.12 187 GLU A O 1
ATOM 1488 N N . TYR A 1 188 ? 14.602 13.417 -14.314 1.00 70.00 188 TYR A N 1
ATOM 1489 C CA . TYR A 1 188 ? 15.353 13.842 -15.492 1.00 70.00 188 TYR A CA 1
ATOM 1490 C C . TYR A 1 188 ? 16.460 12.835 -15.756 1.00 70.00 188 TYR A C 1
ATOM 1492 O O . TYR A 1 188 ? 17.255 12.522 -14.862 1.00 70.00 188 TYR A O 1
ATOM 1500 N N . ASP A 1 189 ? 16.511 12.333 -16.982 1.00 62.06 189 ASP A N 1
ATOM 1501 C CA . ASP A 1 189 ? 17.619 11.516 -17.440 1.00 62.06 189 ASP A CA 1
ATOM 1502 C C . ASP A 1 189 ? 18.878 12.389 -17.558 1.00 62.06 189 ASP A C 1
ATOM 1504 O O . ASP A 1 189 ? 18.881 13.428 -18.216 1.00 62.06 189 ASP A O 1
ATOM 1508 N N . ARG A 1 190 ? 19.954 12.003 -16.864 1.00 61.12 190 ARG A N 1
ATOM 1509 C CA . ARG A 1 190 ? 21.184 12.810 -16.806 1.00 61.12 190 ARG A CA 1
ATOM 1510 C C . ARG A 1 190 ? 22.006 12.762 -18.092 1.00 61.12 190 ARG A C 1
ATOM 1512 O O . ARG A 1 190 ? 22.847 13.636 -18.270 1.00 61.12 190 ARG A O 1
ATOM 1519 N N . GLU A 1 191 ? 21.816 11.748 -18.932 1.00 53.69 191 GLU A N 1
ATOM 1520 C CA . GLU A 1 191 ? 22.563 11.584 -20.182 1.00 53.69 191 GLU A CA 1
ATOM 1521 C C . GLU A 1 191 ? 21.861 12.283 -21.347 1.00 53.69 191 GLU A C 1
ATOM 1523 O O . GLU A 1 191 ? 22.517 12.922 -22.163 1.00 53.69 191 GLU A O 1
ATOM 1528 N N . THR A 1 192 ? 20.534 12.183 -21.412 1.00 64.19 192 THR A N 1
ATOM 1529 C CA . THR A 1 192 ? 19.726 12.720 -22.520 1.00 64.19 192 THR A CA 1
ATOM 1530 C C . THR A 1 192 ? 19.069 14.061 -22.192 1.00 64.19 192 THR A C 1
ATOM 1532 O O . THR A 1 192 ? 18.700 14.803 -23.097 1.00 64.19 192 THR A O 1
ATOM 1535 N N . GLY A 1 193 ? 18.925 14.402 -20.908 1.00 71.81 193 GLY A N 1
ATOM 1536 C CA . GLY A 1 193 ? 18.212 15.599 -20.456 1.00 71.81 193 GLY A CA 1
ATOM 1537 C C . GLY A 1 193 ? 16.685 15.491 -20.541 1.00 71.81 193 GLY A C 1
ATOM 1538 O O . GLY A 1 193 ? 15.992 16.436 -20.163 1.00 71.81 193 GLY A O 1
ATOM 1539 N N . GLU A 1 194 ? 16.144 14.362 -21.009 1.00 69.31 194 GLU A N 1
ATOM 1540 C CA . GLU A 1 194 ? 14.702 14.164 -21.139 1.00 69.31 194 GLU A CA 1
ATOM 1541 C C . GLU A 1 194 ? 14.026 13.976 -19.775 1.00 69.31 194 GLU A C 1
ATOM 1543 O O . GLU A 1 194 ? 14.505 13.253 -18.896 1.00 69.31 194 GLU A O 1
ATOM 1548 N N . ALA A 1 195 ? 12.873 14.625 -19.607 1.00 66.25 195 ALA A N 1
ATOM 1549 C CA . ALA A 1 195 ? 12.014 14.438 -18.448 1.00 66.25 195 ALA A CA 1
ATOM 1550 C C . ALA A 1 195 ? 11.138 13.193 -18.635 1.00 66.25 195 ALA A C 1
ATOM 1552 O O . ALA A 1 195 ? 10.483 13.039 -19.666 1.00 66.25 195 ALA A O 1
ATOM 1553 N N . PHE A 1 196 ? 11.048 12.345 -17.613 1.00 60.25 196 PHE A N 1
ATOM 1554 C CA . PHE A 1 196 ? 10.117 11.221 -17.584 1.00 60.25 196 PHE A CA 1
ATOM 1555 C C . PHE A 1 196 ? 9.371 11.159 -16.249 1.00 60.25 196 PHE A C 1
ATOM 1557 O O . PHE A 1 196 ? 9.836 11.642 -15.216 1.00 60.25 196 PHE A O 1
ATOM 1564 N N . GLN A 1 197 ? 8.164 10.596 -16.276 1.00 64.88 197 GLN A N 1
ATOM 1565 C CA . GLN A 1 197 ? 7.343 10.443 -15.079 1.00 64.88 197 GLN A CA 1
ATOM 1566 C C . GLN A 1 197 ? 7.705 9.141 -14.364 1.00 64.88 197 GLN A C 1
ATOM 1568 O O . GLN A 1 197 ? 7.685 8.060 -14.945 1.00 64.88 197 GLN A O 1
ATOM 1573 N N . SER A 1 198 ? 8.013 9.260 -13.081 1.00 58.78 198 SER A N 1
ATOM 1574 C CA . SER A 1 198 ? 8.221 8.170 -12.139 1.00 58.78 198 SER A CA 1
ATOM 1575 C C . SER A 1 198 ? 7.112 8.223 -11.096 1.00 58.78 198 SER A C 1
ATOM 1577 O O . SER A 1 198 ? 6.637 9.292 -10.715 1.00 58.78 198 SER A O 1
ATOM 1579 N N . THR A 1 199 ? 6.637 7.067 -10.648 1.00 64.06 199 THR A N 1
ATOM 1580 C CA . THR A 1 199 ? 5.510 6.991 -9.714 1.00 64.06 199 THR A CA 1
ATOM 1581 C C . THR A 1 199 ? 6.002 6.567 -8.343 1.00 64.06 199 THR A C 1
ATOM 1583 O O . THR A 1 199 ? 6.505 5.459 -8.161 1.00 64.06 199 THR A O 1
ATOM 1586 N N . ALA A 1 200 ? 5.808 7.434 -7.355 1.00 54.84 200 ALA A N 1
ATOM 1587 C CA . ALA A 1 200 ? 6.014 7.108 -5.959 1.00 54.84 200 ALA A CA 1
ATOM 1588 C C . ALA A 1 200 ? 4.662 6.882 -5.286 1.00 54.84 200 ALA A C 1
ATOM 1590 O O . ALA A 1 200 ? 3.821 7.775 -5.210 1.00 54.84 200 ALA A O 1
ATOM 1591 N N . VAL A 1 201 ? 4.458 5.698 -4.721 1.00 54.47 201 VAL A N 1
ATOM 1592 C CA . VAL A 1 201 ? 3.432 5.553 -3.686 1.00 54.47 201 VAL A CA 1
ATOM 1593 C C . VAL A 1 201 ? 3.958 6.322 -2.465 1.00 54.47 201 VAL A C 1
ATOM 1595 O O . VAL A 1 201 ? 5.116 6.102 -2.093 1.00 54.47 201 VAL A O 1
ATOM 1598 N N . PRO A 1 202 ? 3.185 7.225 -1.832 1.00 52.12 202 PRO A N 1
ATOM 1599 C CA . PRO A 1 202 ? 3.561 7.888 -0.587 1.00 52.12 202 PRO A CA 1
ATOM 1600 C C . PRO A 1 202 ? 3.432 6.883 0.555 1.00 52.12 202 PRO A C 1
ATOM 1602 O O . PRO A 1 202 ? 2.639 7.034 1.475 1.00 52.12 202 PRO A O 1
ATOM 1605 N N . TRP A 1 203 ? 4.185 5.804 0.459 1.00 52.47 203 TRP A N 1
ATOM 1606 C CA . TRP A 1 203 ? 4.299 4.833 1.510 1.00 52.47 203 TRP A CA 1
ATOM 1607 C C . TRP A 1 203 ? 5.636 5.086 2.187 1.00 52.47 203 TRP A C 1
ATOM 1609 O O . TRP A 1 203 ? 6.695 4.677 1.713 1.00 52.47 203 TRP A O 1
ATOM 1619 N N . THR A 1 204 ? 5.600 5.824 3.292 1.00 43.28 204 THR A N 1
ATOM 1620 C CA . THR A 1 204 ? 6.591 5.612 4.338 1.00 43.28 204 THR A CA 1
ATOM 1621 C C . THR A 1 204 ? 6.181 4.303 5.002 1.00 43.28 204 THR A C 1
ATOM 1623 O O . THR A 1 204 ? 5.013 4.125 5.337 1.00 43.28 204 THR A O 1
ATOM 1626 N N . GLY A 1 205 ? 7.111 3.363 5.177 1.00 38.78 205 GLY A N 1
ATOM 1627 C CA . GLY A 1 205 ? 6.856 2.063 5.816 1.00 38.78 205 GLY A CA 1
ATOM 1628 C C . GLY A 1 205 ? 6.484 2.129 7.303 1.00 38.78 205 GLY A C 1
ATOM 1629 O O . GLY A 1 205 ? 6.880 1.262 8.075 1.00 38.78 205 GLY A O 1
ATOM 1630 N N . HIS A 1 206 ? 5.765 3.173 7.711 1.00 36.81 206 HIS A N 1
ATOM 1631 C CA . HIS A 1 206 ? 5.404 3.518 9.074 1.00 36.81 206 HIS A CA 1
ATOM 1632 C C . HIS A 1 206 ? 3.935 3.222 9.411 1.00 36.81 206 HIS A C 1
ATOM 1634 O O . HIS A 1 206 ? 3.584 3.389 10.564 1.00 36.81 206 HIS A O 1
ATOM 1640 N N . SER A 1 207 ? 3.084 2.745 8.485 1.00 38.78 207 SER A N 1
ATOM 1641 C CA . SER A 1 207 ? 1.689 2.387 8.836 1.00 38.78 207 SER A CA 1
ATOM 1642 C C . SER A 1 207 ? 1.350 0.891 8.770 1.00 38.78 207 SER A C 1
ATOM 1644 O O . SER A 1 207 ? 0.232 0.519 9.107 1.00 38.78 207 SER A O 1
ATOM 1646 N N . ILE A 1 208 ? 2.280 0.024 8.340 1.00 36.12 208 ILE A N 1
ATOM 1647 C CA . ILE A 1 208 ? 2.068 -1.445 8.305 1.00 36.12 208 ILE A CA 1
ATOM 1648 C C . ILE A 1 208 ? 3.068 -2.200 9.201 1.00 36.12 208 ILE A C 1
ATOM 1650 O O . ILE A 1 208 ? 2.805 -3.326 9.610 1.00 36.12 208 ILE A O 1
ATOM 1654 N N . ARG A 1 209 ? 4.163 -1.561 9.646 1.00 32.59 209 ARG A N 1
ATOM 1655 C CA . ARG A 1 209 ? 4.976 -2.094 10.761 1.00 32.59 209 ARG A CA 1
ATOM 1656 C C . ARG A 1 209 ? 4.254 -2.055 12.123 1.00 32.59 209 ARG A C 1
ATOM 1658 O O . ARG A 1 209 ? 4.775 -2.604 13.084 1.00 32.59 209 ARG A O 1
ATOM 1665 N N . GLU A 1 210 ? 3.050 -1.486 12.169 1.00 33.16 210 GLU A N 1
ATOM 1666 C CA . GLU A 1 210 ? 2.118 -1.459 13.307 1.00 33.16 210 GLU A CA 1
ATOM 1667 C C . GLU A 1 210 ? 1.020 -2.554 13.225 1.00 33.16 210 GLU A C 1
ATOM 1669 O O . GLU A 1 210 ? -0.063 -2.410 13.777 1.00 33.16 210 GLU A O 1
ATOM 1674 N N . TYR A 1 211 ? 1.260 -3.681 12.542 1.00 37.44 211 TYR A N 1
ATOM 1675 C CA . TYR A 1 211 ? 0.411 -4.881 12.686 1.00 37.44 211 TYR A CA 1
ATOM 1676 C C . TYR A 1 211 ? 1.251 -6.172 12.683 1.00 37.44 211 TYR A C 1
ATOM 1678 O O . TYR A 1 211 ? 1.244 -6.912 11.700 1.00 37.44 211 TYR A O 1
ATOM 1686 N N . PRO A 1 212 ? 1.983 -6.491 13.773 1.00 31.03 212 PRO A N 1
ATOM 1687 C CA . PRO A 1 212 ? 2.776 -7.724 13.855 1.00 31.03 212 PRO A CA 1
ATOM 1688 C C . PRO A 1 212 ? 1.931 -9.005 13.982 1.00 31.03 212 PRO A C 1
ATOM 1690 O O . PRO A 1 212 ? 2.462 -10.101 13.844 1.00 31.03 212 PRO A O 1
ATOM 1693 N N . HIS A 1 213 ? 0.628 -8.903 14.263 1.00 40.38 213 HIS A N 1
ATOM 1694 C CA . HIS A 1 213 ? -0.191 -10.044 14.694 1.00 40.38 213 HIS A CA 1
ATOM 1695 C C . HIS A 1 213 ? -0.902 -10.810 13.565 1.00 40.38 213 HIS A C 1
ATOM 1697 O O . HIS A 1 213 ? -1.683 -11.711 13.852 1.00 40.38 213 HIS A O 1
ATOM 1703 N N . LEU A 1 214 ? -0.628 -10.502 12.292 1.00 32.06 214 LEU A N 1
ATOM 1704 C CA . LEU A 1 214 ? -1.165 -11.265 11.153 1.00 32.06 214 LEU A CA 1
ATOM 1705 C C . LEU A 1 214 ? -0.238 -12.397 10.661 1.00 32.06 214 LEU A C 1
ATOM 1707 O O . LEU A 1 214 ? -0.533 -13.011 9.642 1.00 32.06 214 LEU A O 1
ATOM 1711 N N . ILE A 1 215 ? 0.858 -12.709 11.372 1.00 31.80 215 ILE A N 1
ATOM 1712 C CA . ILE A 1 215 ? 1.800 -13.779 10.971 1.00 31.80 215 ILE A CA 1
ATOM 1713 C C . ILE A 1 215 ? 1.847 -14.979 11.942 1.00 31.80 215 ILE A C 1
ATOM 1715 O O . ILE A 1 215 ? 2.315 -16.042 11.553 1.00 31.80 215 ILE A O 1
ATOM 1719 N N . GLU A 1 216 ? 1.274 -14.916 13.146 1.00 29.98 216 GLU A N 1
ATOM 1720 C CA . GLU A 1 216 ? 1.328 -16.050 14.089 1.00 29.98 216 GLU A CA 1
ATOM 1721 C C . GLU A 1 216 ? -0.060 -16.568 14.470 1.00 29.98 216 GLU A C 1
ATOM 1723 O O . GLU A 1 216 ? -0.544 -16.323 15.566 1.00 29.98 216 GLU A O 1
ATOM 1728 N N . LEU A 1 217 ? -0.709 -17.306 13.565 1.00 28.41 217 LEU A N 1
ATOM 1729 C CA . LEU A 1 217 ? -1.787 -18.242 13.932 1.00 28.41 217 LEU A CA 1
ATOM 1730 C C . LEU A 1 217 ? -1.836 -19.504 13.045 1.00 28.41 217 LEU A C 1
ATOM 1732 O O . LEU A 1 217 ? -2.780 -20.285 13.142 1.00 28.41 217 LEU A O 1
ATOM 1736 N N . THR A 1 218 ? -0.816 -19.752 12.215 1.00 31.17 218 THR A N 1
ATOM 1737 C CA . THR A 1 218 ? -0.712 -20.989 11.416 1.00 31.17 218 THR A CA 1
ATOM 1738 C C . THR A 1 218 ? 0.074 -22.119 12.078 1.00 31.17 218 THR A C 1
ATOM 1740 O O . THR A 1 218 ? 0.045 -23.226 11.557 1.00 31.17 218 THR A O 1
ATOM 1743 N N . ASP A 1 219 ? 0.683 -21.911 13.247 1.00 35.88 219 ASP A N 1
ATOM 1744 C CA . ASP A 1 219 ? 1.349 -22.985 13.992 1.00 35.88 219 ASP A CA 1
ATOM 1745 C C . ASP A 1 219 ? 0.645 -23.239 15.323 1.00 35.88 219 ASP A C 1
ATOM 1747 O O . ASP A 1 219 ? 1.073 -22.737 16.353 1.00 35.88 219 ASP A O 1
ATOM 1751 N N . HIS A 1 220 ? -0.445 -24.015 15.306 1.00 32.22 220 HIS A N 1
ATOM 1752 C CA . HIS A 1 220 ? -0.786 -24.991 16.356 1.00 32.22 220 HIS A CA 1
ATOM 1753 C C . HIS A 1 220 ? -2.053 -25.777 15.985 1.00 32.22 220 HIS A C 1
ATOM 1755 O O . HIS A 1 220 ? -3.172 -25.364 16.289 1.00 32.22 220 HIS A O 1
ATOM 1761 N N . LYS A 1 221 ? -1.843 -26.934 15.340 1.00 35.12 221 LYS A N 1
ATOM 1762 C CA . LYS A 1 221 ? -2.474 -28.250 15.600 1.00 35.12 221 LYS A CA 1
ATOM 1763 C C . LYS A 1 221 ? -2.512 -29.085 14.321 1.00 35.12 221 LYS A C 1
ATOM 1765 O O . LYS A 1 221 ? -3.512 -29.086 13.616 1.00 35.12 221 LYS A O 1
ATOM 1770 N N . HIS A 1 222 ? -1.444 -29.840 14.078 1.00 31.52 222 HIS A N 1
ATOM 1771 C CA . HIS A 1 222 ? -1.501 -31.184 13.489 1.00 31.52 222 HIS A CA 1
ATOM 1772 C C . HIS A 1 222 ? -0.481 -32.047 14.248 1.00 31.52 222 HIS A C 1
ATOM 1774 O O . HIS A 1 222 ? 0.608 -32.348 13.773 1.00 31.52 222 HIS A O 1
ATOM 1780 N N . SER A 1 223 ? -0.818 -32.359 15.496 1.00 35.47 223 SER A N 1
ATOM 1781 C CA . SER A 1 223 ? -0.176 -33.401 16.291 1.00 35.47 223 SER A CA 1
ATOM 1782 C C . SER A 1 223 ? -1.285 -34.090 17.076 1.00 35.47 223 SER A C 1
ATOM 1784 O O . SER A 1 223 ? -2.081 -33.424 17.734 1.00 35.47 223 SER A O 1
ATOM 1786 N N . ASP A 1 224 ? -1.298 -35.410 16.918 1.00 34.38 224 ASP A N 1
ATOM 1787 C CA . ASP A 1 224 ? -2.109 -36.428 17.582 1.00 34.38 224 ASP A CA 1
ATOM 1788 C C . ASP A 1 224 ? -3.600 -36.512 17.240 1.00 34.38 224 ASP A C 1
ATOM 1790 O O . ASP A 1 224 ? -4.454 -35.920 17.887 1.00 34.38 224 ASP A O 1
ATOM 1794 N N . ASP A 1 225 ? -3.890 -37.366 16.253 1.00 32.59 225 ASP A N 1
ATOM 1795 C CA . ASP A 1 225 ? -4.790 -38.507 16.463 1.00 32.59 225 ASP A CA 1
ATOM 1796 C C . ASP A 1 225 ? -4.469 -39.614 15.445 1.00 32.59 225 ASP A C 1
ATOM 1798 O O . ASP A 1 225 ? -4.579 -39.418 14.234 1.00 32.59 225 ASP A O 1
ATOM 1802 N N . GLY A 1 226 ? -4.039 -40.787 15.927 1.00 32.41 226 GLY A N 1
ATOM 1803 C CA . GLY A 1 226 ? -3.784 -41.929 15.044 1.00 32.41 226 GLY A CA 1
ATOM 1804 C C . GLY A 1 226 ? -2.962 -43.098 15.588 1.00 32.41 226 GLY A C 1
ATOM 1805 O O . GLY A 1 226 ? -2.331 -43.786 14.792 1.00 32.41 226 GLY A O 1
ATOM 1806 N N . ALA A 1 227 ? -2.951 -43.364 16.897 1.00 39.88 227 ALA A N 1
ATOM 1807 C CA . ALA A 1 227 ? -2.470 -44.643 17.422 1.00 39.88 227 ALA A CA 1
ATOM 1808 C C . ALA A 1 227 ? -3.658 -45.554 17.757 1.00 39.88 227 ALA A C 1
ATOM 1810 O O . ALA A 1 227 ? -4.174 -45.511 18.869 1.00 39.88 227 ALA A O 1
ATOM 1811 N N . ALA A 1 228 ? -4.070 -46.391 16.799 1.00 40.72 228 ALA A N 1
ATOM 1812 C CA . ALA A 1 228 ? -4.652 -47.705 17.076 1.00 40.72 228 ALA A CA 1
ATOM 1813 C C . ALA A 1 228 ? -4.724 -48.577 15.805 1.00 40.72 228 ALA A C 1
ATOM 1815 O O . ALA A 1 228 ? -5.550 -48.344 14.927 1.00 40.72 228 ALA A O 1
ATOM 1816 N N . ASN A 1 229 ? -3.955 -49.672 15.841 1.00 35.28 229 ASN A N 1
ATOM 1817 C CA . ASN A 1 229 ? -4.385 -51.048 15.546 1.00 35.28 229 ASN A CA 1
ATOM 1818 C C . ASN A 1 229 ? -3.776 -51.791 14.330 1.00 35.28 229 ASN A C 1
ATOM 1820 O O . ASN A 1 229 ? -3.581 -51.236 13.253 1.00 35.28 229 ASN A O 1
ATOM 1824 N N . SER A 1 230 ? -3.621 -53.108 14.543 1.00 36.25 230 SER A N 1
ATOM 1825 C CA . SER A 1 230 ? -3.162 -54.223 13.684 1.00 36.25 230 SER A CA 1
ATOM 1826 C C . SER A 1 230 ? -1.638 -54.433 13.588 1.00 36.25 230 SER A C 1
ATOM 1828 O O . SER A 1 230 ? -0.906 -53.604 13.066 1.00 36.25 230 SER A O 1
ATOM 1830 N N . ASP A 1 231 ? -1.086 -55.417 14.305 1.00 44.78 231 ASP A N 1
ATOM 1831 C CA . ASP A 1 231 ? -1.010 -56.860 13.969 1.00 44.78 231 ASP A CA 1
ATOM 1832 C C . ASP A 1 231 ? 0.001 -57.180 12.853 1.00 44.78 231 ASP A C 1
ATOM 1834 O O . ASP A 1 231 ? -0.357 -57.201 11.674 1.00 44.78 231 ASP A O 1
ATOM 1838 N N . LYS A 1 232 ? 1.245 -57.491 13.253 1.00 39.91 232 LYS A N 1
ATOM 1839 C CA . LYS A 1 232 ? 2.040 -58.698 12.918 1.00 39.91 232 LYS A CA 1
ATOM 1840 C C . LYS A 1 232 ? 3.531 -58.497 13.170 1.00 39.91 232 LYS A C 1
ATOM 1842 O O . LYS A 1 232 ? 4.055 -57.421 12.818 1.00 39.91 232 LYS A O 1
#

Secondary structure (DSSP, 8-state):
----------SPPHHHHHHHHHHHHHHHHH--HHHHHHHHHHTT----HHHHHHHHTTSSPPPHHHHHHHHHHTT--HHHHHS---HHHHHHHHHHHHHHHHHHHHHHHHHHHHHHHHHHHHHHHHHHHHHHHHHHHH--HHHHHHHHHHHHHHHHHHHHHHHHHHHHHHHHHHHHS-TT-PEEEEEE-TTT--EEEEEE----TTSSTT-GGGSSSS-S------------